Protein AF-A0AAF0RRX0-F1 (afdb_monomer_lite)

Structure (mmCIF, N/CA/C/O backbone):
data_AF-A0AAF0RRX0-F1
#
_entry.id   AF-A0AAF0RRX0-F1
#
loop_
_atom_site.group_PDB
_atom_site.id
_atom_site.type_symbol
_atom_site.label_atom_id
_atom_site.label_alt_id
_atom_site.label_comp_id
_atom_site.label_asym_id
_atom_site.label_entity_id
_atom_site.label_seq_id
_atom_site.pdbx_PDB_ins_code
_atom_site.Cartn_x
_atom_site.Cartn_y
_atom_site.Cartn_z
_atom_site.occupancy
_atom_site.B_iso_or_equiv
_atom_site.auth_seq_id
_atom_site.auth_comp_id
_atom_site.auth_asym_id
_atom_site.auth_atom_id
_atom_site.pdbx_PDB_model_num
ATOM 1 N N . MET A 1 1 ? 30.551 -2.550 -32.130 1.00 76.31 1 MET A N 1
ATOM 2 C CA . MET A 1 1 ? 30.605 -2.203 -30.695 1.00 76.31 1 MET A CA 1
ATOM 3 C C . MET A 1 1 ? 29.275 -1.559 -30.358 1.00 76.31 1 MET A C 1
ATOM 5 O O . MET A 1 1 ? 28.856 -0.688 -31.117 1.00 76.31 1 MET A O 1
ATOM 9 N N . ALA A 1 2 ? 28.602 -2.012 -29.299 1.00 89.50 2 ALA A N 1
ATOM 10 C CA . ALA A 1 2 ? 27.316 -1.443 -28.915 1.00 89.50 2 ALA A CA 1
ATOM 11 C C . ALA A 1 2 ? 27.481 0.026 -28.513 1.00 89.50 2 ALA A C 1
ATOM 13 O O . ALA A 1 2 ? 28.417 0.374 -27.796 1.00 89.50 2 ALA A O 1
ATOM 14 N N . GLU A 1 3 ? 26.588 0.878 -28.998 1.00 93.00 3 GLU A N 1
ATOM 15 C CA . GLU A 1 3 ? 26.626 2.320 -28.753 1.00 93.00 3 GLU A CA 1
ATOM 16 C C . GLU A 1 3 ? 25.278 2.806 -28.191 1.00 93.00 3 GLU A C 1
ATOM 18 O O . GLU A 1 3 ? 24.256 2.143 -28.406 1.00 93.00 3 GLU A O 1
ATOM 23 N N . PRO A 1 4 ? 25.244 3.943 -27.474 1.00 95.25 4 PRO A N 1
ATOM 24 C CA . PRO A 1 4 ? 23.997 4.563 -27.035 1.00 95.25 4 PRO A CA 1
ATOM 25 C C . PRO A 1 4 ? 23.039 4.847 -28.201 1.00 95.25 4 PRO A C 1
ATOM 27 O O . PRO A 1 4 ? 23.466 5.147 -29.319 1.00 95.25 4 PRO A O 1
ATOM 30 N N . VAL A 1 5 ? 21.731 4.756 -27.949 1.00 93.50 5 VAL A N 1
ATOM 31 C CA . VAL A 1 5 ? 20.686 4.865 -28.985 1.00 93.50 5 VAL A CA 1
ATOM 32 C C . VAL A 1 5 ? 20.733 6.165 -29.794 1.00 93.50 5 VAL A C 1
ATOM 34 O O . VAL A 1 5 ? 20.461 6.142 -30.995 1.00 93.50 5 VAL A O 1
ATOM 37 N N . ASP A 1 6 ? 21.141 7.281 -29.195 1.00 92.75 6 ASP A N 1
ATOM 38 C CA . ASP A 1 6 ? 21.280 8.571 -29.874 1.00 92.75 6 ASP A CA 1
ATOM 39 C C . ASP A 1 6 ? 22.466 8.588 -30.860 1.00 92.75 6 ASP A C 1
ATOM 41 O O . ASP A 1 6 ? 22.349 9.101 -31.978 1.00 92.75 6 ASP A O 1
ATOM 45 N N . ALA A 1 7 ? 23.606 8.007 -30.478 1.00 93.94 7 ALA A N 1
ATOM 46 C CA . ALA A 1 7 ? 24.780 7.860 -31.336 1.00 93.94 7 ALA A CA 1
ATOM 47 C C . ALA A 1 7 ? 24.486 6.887 -32.485 1.00 93.94 7 ALA A C 1
ATOM 49 O O . ALA A 1 7 ? 24.744 7.197 -33.653 1.00 93.94 7 ALA A O 1
ATOM 50 N N . TRP A 1 8 ? 23.834 5.767 -32.161 1.00 96.44 8 TRP A N 1
ATOM 51 C CA . TRP A 1 8 ? 23.376 4.787 -33.138 1.00 96.44 8 TRP A CA 1
ATOM 52 C C . TRP A 1 8 ? 22.444 5.415 -34.171 1.00 96.44 8 TRP A C 1
ATOM 54 O O . TRP A 1 8 ? 22.667 5.267 -35.375 1.00 96.44 8 TRP A O 1
ATOM 64 N N . TRP A 1 9 ? 21.433 6.166 -33.727 1.00 95.50 9 TRP A N 1
ATOM 65 C CA . TRP A 1 9 ? 20.477 6.811 -34.625 1.00 95.50 9 TRP A CA 1
ATOM 66 C C . TRP A 1 9 ? 21.157 7.825 -35.550 1.00 95.50 9 TRP A C 1
ATOM 68 O O . TRP A 1 9 ? 20.966 7.763 -36.767 1.00 95.50 9 TRP A O 1
ATOM 78 N N . ARG A 1 10 ? 22.032 8.687 -35.011 1.00 96.00 10 ARG A N 1
ATOM 79 C CA . ARG A 1 10 ? 22.810 9.663 -35.799 1.00 96.00 10 ARG A CA 1
ATOM 80 C C . ARG A 1 10 ? 23.689 8.995 -36.852 1.00 96.00 10 ARG A C 1
ATOM 82 O O . ARG A 1 10 ? 23.712 9.418 -38.008 1.00 96.00 10 ARG A O 1
ATOM 89 N N . ARG A 1 11 ? 24.362 7.900 -36.500 1.00 95.44 11 ARG A N 1
ATOM 90 C CA . ARG A 1 11 ? 25.168 7.120 -37.450 1.00 95.44 11 ARG A CA 1
ATOM 91 C C . ARG A 1 11 ? 24.313 6.511 -38.563 1.00 95.44 11 ARG A C 1
ATOM 93 O O . ARG A 1 11 ? 24.739 6.449 -39.719 1.00 95.44 11 ARG A O 1
ATOM 100 N N . ARG A 1 12 ? 23.094 6.067 -38.248 1.00 95.75 12 ARG A N 1
ATOM 101 C CA . ARG A 1 12 ? 22.141 5.549 -39.244 1.00 95.75 12 ARG A CA 1
ATOM 102 C C . ARG A 1 12 ? 21.594 6.650 -40.150 1.00 95.75 12 ARG A C 1
ATOM 104 O O . ARG A 1 12 ? 21.482 6.405 -41.347 1.00 95.75 12 ARG A O 1
ATOM 111 N N . GLN A 1 13 ? 21.355 7.852 -39.625 1.00 96.50 13 GLN A N 1
ATOM 112 C CA . GLN A 1 13 ? 21.000 9.030 -40.428 1.00 96.50 13 GLN A CA 1
ATOM 113 C C . GLN A 1 13 ? 22.104 9.384 -41.418 1.00 96.50 13 GLN A C 1
ATOM 115 O O . GLN A 1 13 ? 21.836 9.520 -42.608 1.00 96.50 13 GLN A O 1
ATOM 120 N N . TRP A 1 14 ? 23.351 9.438 -40.946 1.00 95.44 14 TRP A N 1
ATOM 121 C CA . TRP A 1 14 ? 24.505 9.712 -41.797 1.00 95.44 14 TRP A CA 1
ATOM 122 C C . TRP A 1 14 ? 24.691 8.647 -42.884 1.00 95.44 14 TRP A C 1
ATOM 124 O O . TRP A 1 14 ? 24.783 8.966 -44.063 1.00 95.44 14 TRP A O 1
ATOM 134 N N . SER A 1 15 ? 24.692 7.366 -42.502 1.00 94.62 15 SER A N 1
ATOM 135 C CA . SER A 1 15 ? 24.935 6.263 -43.446 1.00 94.62 15 SER A CA 1
ATOM 136 C C . SER A 1 15 ? 23.825 6.055 -44.477 1.00 94.62 15 SER A C 1
ATOM 138 O O . SER A 1 15 ? 24.123 5.630 -45.589 1.00 94.62 15 SER A O 1
ATOM 140 N N . ARG A 1 16 ? 22.558 6.335 -44.139 1.00 94.06 16 ARG A N 1
ATOM 141 C CA . ARG A 1 16 ? 21.428 6.230 -45.082 1.00 94.06 16 ARG A CA 1
ATOM 142 C C . ARG A 1 16 ? 21.091 7.547 -45.789 1.00 94.06 16 ARG A C 1
ATOM 144 O O . ARG A 1 16 ? 20.266 7.532 -46.695 1.00 94.06 16 ARG A O 1
ATOM 151 N N . GLY A 1 17 ? 21.687 8.669 -45.383 1.00 95.69 17 GLY A N 1
ATOM 152 C CA . GLY A 1 17 ? 21.429 9.989 -45.969 1.00 95.69 17 GLY A CA 1
ATOM 153 C C . GLY A 1 17 ? 20.006 10.515 -45.747 1.00 95.69 17 GLY A C 1
ATOM 154 O O . GLY A 1 17 ? 19.533 11.341 -46.521 1.00 95.69 17 GLY A O 1
ATOM 155 N N . VAL A 1 18 ? 19.299 10.033 -44.719 1.00 95.19 18 VAL A N 1
ATOM 156 C CA . VAL A 1 18 ? 17.902 10.402 -44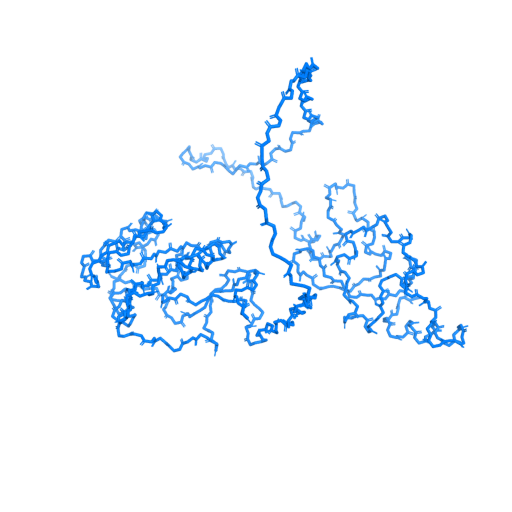.431 1.00 95.19 18 VAL A CA 1
ATOM 157 C C . VAL A 1 18 ? 17.703 10.704 -42.948 1.00 95.19 18 VAL A C 1
ATOM 159 O O . VAL A 1 18 ? 18.310 10.073 -42.084 1.00 95.19 18 VAL A O 1
ATOM 162 N N . ALA A 1 19 ? 16.807 11.644 -42.634 1.00 91.69 19 ALA A N 1
ATOM 163 C CA . ALA A 1 19 ? 16.513 12.038 -41.252 1.00 91.69 19 ALA A CA 1
ATOM 164 C C . ALA A 1 19 ? 15.829 10.926 -40.434 1.00 91.69 19 ALA A C 1
ATOM 166 O O . ALA A 1 19 ? 15.993 10.860 -39.218 1.00 91.69 19 ALA A O 1
ATOM 167 N N . VAL A 1 20 ? 15.080 10.036 -41.088 1.00 94.44 20 VAL A N 1
ATOM 168 C CA . VAL A 1 20 ? 14.435 8.876 -40.462 1.00 94.44 20 VAL A CA 1
ATOM 169 C C . VAL A 1 20 ? 14.976 7.620 -41.149 1.00 94.44 20 VAL A C 1
ATOM 171 O O . VAL A 1 20 ? 14.466 7.244 -42.202 1.00 94.44 20 VAL A O 1
ATOM 174 N N . PRO A 1 21 ? 16.034 6.988 -40.606 1.00 94.88 21 PRO A N 1
ATOM 175 C CA . PRO A 1 21 ? 16.706 5.861 -41.253 1.00 94.88 21 PRO A CA 1
ATOM 176 C C . PRO A 1 21 ? 15.824 4.630 -41.383 1.00 94.88 21 PRO A C 1
ATOM 178 O O . PRO A 1 21 ? 15.991 3.885 -42.344 1.00 94.88 21 PRO A O 1
ATOM 181 N N . TYR A 1 22 ? 14.919 4.428 -40.422 1.00 96.19 22 TYR A N 1
ATOM 182 C CA . TYR A 1 22 ? 13.990 3.307 -40.382 1.00 96.19 22 TYR A CA 1
ATOM 183 C C . TYR A 1 22 ? 12.575 3.799 -40.087 1.00 96.19 22 TYR A C 1
ATOM 185 O O . TYR A 1 22 ? 12.368 4.578 -39.147 1.00 96.19 22 TYR A O 1
ATOM 193 N N . ALA A 1 23 ? 11.596 3.350 -40.867 1.00 94.94 23 ALA A N 1
ATOM 194 C CA . ALA A 1 23 ? 10.205 3.754 -40.693 1.00 94.94 23 ALA A CA 1
ATOM 195 C C . ALA A 1 23 ? 9.591 3.109 -39.440 1.00 94.94 23 ALA A C 1
ATOM 197 O O . ALA A 1 23 ? 9.923 1.982 -39.067 1.00 94.94 23 ALA A O 1
ATOM 198 N N . VAL A 1 24 ? 8.653 3.799 -38.781 1.00 95.50 24 VAL A N 1
ATOM 199 C CA . VAL A 1 24 ? 7.896 3.198 -37.670 1.00 95.50 24 VAL A CA 1
ATOM 200 C C . VAL A 1 24 ? 7.140 1.974 -38.191 1.00 95.50 24 VAL A C 1
ATOM 202 O O . VAL A 1 24 ? 6.308 2.080 -39.088 1.00 95.50 24 VAL A O 1
ATOM 205 N N . GLY A 1 25 ? 7.421 0.809 -37.610 1.00 93.31 25 GLY A N 1
ATOM 206 C CA . GLY A 1 25 ? 6.852 -0.468 -38.031 1.00 93.31 25 GLY A CA 1
ATOM 207 C C . GLY A 1 25 ? 7.731 -1.306 -38.962 1.00 93.31 25 GLY A C 1
ATOM 208 O O . GLY A 1 25 ? 7.350 -2.447 -39.207 1.00 93.31 25 GLY A O 1
ATOM 209 N N . GLU A 1 26 ? 8.883 -0.807 -39.429 1.00 96.50 26 GLU A N 1
ATOM 210 C CA . GLU A 1 26 ? 9.770 -1.523 -40.367 1.00 96.50 26 GLU A CA 1
ATOM 211 C C . GLU A 1 26 ? 10.149 -2.925 -39.867 1.00 96.50 26 GLU A C 1
ATOM 213 O O . GLU A 1 26 ? 10.016 -3.893 -40.608 1.00 96.50 26 GLU A O 1
ATOM 218 N N . PHE A 1 27 ? 10.488 -3.058 -38.582 1.00 96.00 27 PHE A N 1
ATOM 219 C CA . PHE A 1 27 ? 10.852 -4.335 -37.948 1.00 96.00 27 PHE A CA 1
ATOM 220 C C . PHE A 1 27 ? 9.718 -4.951 -37.117 1.00 96.00 27 PHE A C 1
ATOM 222 O O . PHE A 1 27 ? 9.953 -5.758 -36.216 1.00 96.00 27 PHE A O 1
ATOM 229 N N . ARG A 1 28 ? 8.454 -4.566 -37.355 1.00 95.00 28 ARG A N 1
ATOM 230 C CA . ARG A 1 28 ? 7.310 -5.080 -36.572 1.00 95.00 28 ARG A CA 1
ATOM 231 C C . ARG A 1 28 ? 7.216 -6.607 -36.624 1.00 95.00 28 ARG A C 1
ATOM 233 O O . ARG A 1 28 ? 6.914 -7.223 -35.604 1.00 95.00 28 ARG A O 1
ATOM 240 N N . ALA A 1 29 ? 7.457 -7.200 -37.792 1.00 94.44 29 ALA A N 1
ATOM 241 C CA . ALA A 1 29 ? 7.411 -8.648 -37.974 1.00 94.44 29 ALA A CA 1
ATOM 242 C C . ALA A 1 29 ? 8.508 -9.355 -37.163 1.00 94.44 29 ALA A C 1
ATOM 244 O O . ALA A 1 29 ? 8.229 -10.352 -36.499 1.00 94.44 29 ALA A O 1
ATOM 245 N N . ASP A 1 30 ? 9.721 -8.800 -37.133 1.00 93.06 30 ASP A N 1
ATOM 246 C CA . ASP A 1 30 ? 10.843 -9.399 -36.410 1.00 93.06 30 ASP A CA 1
ATOM 247 C C . ASP A 1 30 ? 10.640 -9.370 -34.885 1.00 93.06 30 ASP A C 1
ATOM 249 O O . ASP A 1 30 ? 11.056 -10.285 -34.169 1.00 93.06 30 ASP A O 1
ATOM 253 N N . TRP A 1 31 ? 9.940 -8.351 -34.378 1.00 91.94 31 TRP A N 1
ATOM 254 C CA . TRP A 1 31 ? 9.585 -8.234 -32.961 1.00 91.94 31 TRP A CA 1
ATOM 255 C C . TRP A 1 31 ? 8.337 -9.028 -32.552 1.00 91.94 31 TRP A C 1
ATOM 257 O O . TRP A 1 31 ? 8.112 -9.221 -31.355 1.00 91.94 31 TRP A O 1
ATOM 267 N N . ALA A 1 32 ? 7.544 -9.538 -33.500 1.00 88.31 32 ALA A N 1
ATOM 268 C CA . ALA A 1 32 ? 6.285 -10.233 -33.211 1.00 88.31 32 ALA A CA 1
ATOM 269 C C . ALA A 1 32 ? 6.468 -11.490 -32.338 1.00 88.31 32 ALA A C 1
ATOM 271 O O . ALA A 1 32 ? 5.601 -11.820 -31.530 1.00 88.31 32 ALA A O 1
ATOM 272 N N . SER A 1 33 ? 7.624 -12.153 -32.442 1.00 84.81 33 SER A N 1
ATOM 273 C CA . SER A 1 33 ? 7.989 -13.324 -31.628 1.00 84.81 33 SER A CA 1
ATOM 274 C C . SER A 1 33 ? 8.333 -12.986 -30.170 1.00 84.81 33 SER A C 1
ATOM 276 O O . SER A 1 33 ? 8.506 -13.891 -29.350 1.00 84.81 33 SER A O 1
ATOM 278 N N . TYR A 1 34 ? 8.430 -11.698 -29.825 1.00 85.44 34 TYR A N 1
ATOM 279 C CA . TYR A 1 34 ? 8.868 -11.211 -28.517 1.00 85.44 34 TYR A CA 1
ATOM 280 C C . TYR A 1 34 ? 7.872 -10.208 -27.904 1.00 85.44 34 TYR A C 1
ATOM 282 O O . TYR A 1 34 ? 8.264 -9.105 -27.523 1.00 85.44 34 TYR A O 1
ATOM 290 N N . PRO A 1 35 ? 6.582 -10.565 -27.741 1.00 83.75 35 PRO A N 1
ATOM 291 C CA . PRO A 1 35 ? 5.545 -9.625 -27.302 1.00 83.75 35 PRO A CA 1
ATOM 292 C C . PRO A 1 35 ? 5.796 -9.040 -25.907 1.00 83.75 35 PRO A C 1
ATOM 294 O O . PRO A 1 35 ? 5.365 -7.931 -25.612 1.00 83.75 35 PRO A O 1
ATOM 297 N N . VAL A 1 36 ? 6.520 -9.760 -25.047 1.00 81.75 36 VAL A N 1
ATOM 298 C CA . VAL A 1 36 ? 6.897 -9.255 -23.721 1.00 81.75 36 VAL A CA 1
ATOM 299 C C . VAL A 1 36 ? 7.893 -8.097 -23.833 1.00 81.75 36 VAL A C 1
ATOM 301 O O . VAL A 1 36 ? 7.758 -7.139 -23.086 1.00 81.75 36 VAL A O 1
ATOM 304 N N . LEU A 1 37 ? 8.822 -8.121 -24.798 1.00 87.56 37 LEU A N 1
ATOM 305 C CA . LEU A 1 37 ? 9.802 -7.040 -24.994 1.00 87.56 37 LEU A CA 1
ATOM 306 C C . LEU A 1 37 ? 9.161 -5.726 -25.414 1.00 87.56 37 LEU A C 1
ATOM 308 O O . LEU A 1 37 ? 9.650 -4.665 -25.048 1.00 87.56 37 LEU A O 1
ATOM 312 N N . ILE A 1 38 ? 8.037 -5.799 -26.124 1.00 86.81 38 ILE A N 1
ATOM 313 C CA . ILE A 1 38 ? 7.259 -4.618 -26.499 1.00 86.81 38 ILE A CA 1
ATOM 314 C C . ILE A 1 38 ? 6.747 -3.895 -25.248 1.00 86.81 38 ILE A C 1
ATOM 316 O O . ILE A 1 38 ? 6.720 -2.672 -25.229 1.00 86.81 38 ILE A O 1
ATOM 320 N N . ARG A 1 39 ? 6.372 -4.637 -24.195 1.00 84.69 39 ARG A N 1
ATOM 321 C CA . ARG A 1 39 ? 5.886 -4.053 -22.933 1.00 84.69 39 ARG A CA 1
ATOM 322 C C . ARG A 1 39 ? 6.999 -3.465 -22.072 1.00 84.69 39 ARG A C 1
ATOM 324 O O . ARG A 1 39 ? 6.717 -2.596 -21.268 1.00 84.69 39 ARG A O 1
ATOM 331 N N . GLN A 1 40 ? 8.222 -3.966 -22.229 1.00 88.88 40 GLN A N 1
ATOM 332 C CA . GLN A 1 40 ? 9.390 -3.534 -21.460 1.00 88.88 40 GLN A CA 1
ATOM 333 C C . GLN A 1 40 ? 10.105 -2.327 -22.077 1.00 88.88 40 GLN A C 1
ATOM 335 O O . GLN A 1 40 ? 11.081 -1.833 -21.518 1.00 88.88 40 GLN A O 1
ATOM 340 N N . TYR A 1 41 ? 9.691 -1.904 -23.273 1.00 93.38 41 TYR A N 1
ATOM 341 C CA . TYR A 1 41 ? 10.362 -0.862 -24.035 1.00 93.38 41 TYR A CA 1
ATOM 342 C C . TYR A 1 41 ? 9.618 0.469 -23.945 1.00 93.38 41 TYR A C 1
ATOM 344 O O . TYR A 1 41 ? 8.429 0.547 -24.250 1.00 93.38 41 TYR A O 1
ATOM 352 N N . HIS A 1 42 ? 10.366 1.527 -23.643 1.00 91.12 42 HIS A N 1
ATOM 353 C CA . HIS A 1 42 ? 9.860 2.885 -23.454 1.00 91.12 42 HIS A CA 1
ATOM 354 C C . HIS A 1 42 ? 10.545 3.845 -24.440 1.00 91.12 42 HIS A C 1
ATOM 356 O O . HIS A 1 42 ? 11.717 4.181 -24.236 1.00 91.12 42 HIS A O 1
ATOM 362 N N . PRO A 1 43 ? 9.881 4.282 -25.532 1.00 93.00 43 PRO A N 1
ATOM 363 C CA . PRO A 1 43 ? 10.471 5.221 -26.492 1.00 93.00 43 PRO A CA 1
ATOM 364 C C . PRO A 1 43 ? 10.959 6.524 -25.846 1.00 93.00 43 PRO A C 1
ATOM 366 O O . PRO A 1 43 ? 11.996 7.059 -26.234 1.00 93.00 43 PRO A O 1
ATOM 369 N N . GLU A 1 44 ? 10.256 7.011 -24.827 1.00 91.19 44 GLU A N 1
ATOM 370 C CA . GLU A 1 44 ? 10.579 8.214 -24.058 1.00 91.19 44 GLU A CA 1
ATOM 371 C C . GLU A 1 44 ? 11.945 8.146 -23.358 1.00 91.19 44 GLU A C 1
ATOM 373 O O . GLU A 1 44 ? 12.595 9.174 -23.189 1.00 91.19 44 GLU A O 1
ATOM 378 N N . TRP A 1 45 ? 12.420 6.948 -23.008 1.00 93.00 45 TRP A N 1
ATOM 379 C CA . TRP A 1 45 ? 13.748 6.734 -22.417 1.00 93.00 45 TRP A CA 1
ATOM 380 C C . TRP A 1 45 ? 14.815 6.394 -23.459 1.00 93.00 45 TRP A C 1
ATOM 382 O O . TRP A 1 45 ? 15.997 6.315 -23.138 1.00 93.00 45 TRP A O 1
ATOM 392 N N . ASN A 1 46 ? 14.400 6.196 -24.711 1.00 95.12 46 ASN A N 1
ATOM 393 C CA . ASN A 1 46 ? 15.241 5.794 -25.833 1.00 95.12 46 ASN A CA 1
ATOM 394 C C . ASN A 1 46 ? 15.222 6.853 -26.950 1.00 95.12 46 ASN A C 1
ATOM 396 O O . ASN A 1 46 ? 15.178 6.535 -28.138 1.00 95.12 46 ASN A O 1
ATOM 400 N N . HIS A 1 47 ? 15.237 8.133 -26.560 1.00 91.62 47 HIS A N 1
ATOM 401 C CA . HIS A 1 47 ? 15.310 9.290 -27.464 1.00 91.62 47 HIS A CA 1
ATOM 402 C C . HIS A 1 47 ? 14.195 9.342 -28.528 1.00 91.62 47 HIS A C 1
ATOM 404 O O . HIS A 1 47 ? 14.400 9.828 -29.639 1.00 91.62 47 HIS A O 1
ATOM 410 N N . GLY A 1 48 ? 13.005 8.833 -28.202 1.00 90.62 48 GLY A N 1
ATOM 411 C CA . GLY A 1 48 ? 11.853 8.806 -29.104 1.00 90.62 48 GLY A CA 1
ATOM 412 C C . GLY A 1 48 ? 11.937 7.749 -30.210 1.00 90.62 48 GLY A C 1
ATOM 413 O O . GLY A 1 48 ? 11.025 7.668 -31.032 1.00 90.62 48 GLY A O 1
ATOM 414 N N . VAL A 1 49 ? 12.986 6.920 -30.237 1.00 95.44 49 VAL A N 1
ATOM 415 C CA . VAL A 1 49 ? 13.101 5.808 -31.186 1.00 95.44 49 VAL A CA 1
ATOM 416 C C . VAL A 1 49 ? 12.133 4.707 -30.766 1.00 95.44 49 VAL A C 1
ATOM 418 O O . VAL A 1 49 ? 12.182 4.211 -29.641 1.00 95.44 49 VAL A O 1
ATOM 421 N N . VAL A 1 50 ? 11.242 4.292 -31.664 1.00 95.75 50 VAL A N 1
ATOM 422 C CA . VAL A 1 50 ? 10.296 3.200 -31.397 1.00 95.75 50 VAL A CA 1
ATOM 423 C C . VAL A 1 50 ? 10.992 1.856 -31.616 1.00 95.75 50 VAL A C 1
ATOM 425 O O . VAL A 1 50 ? 11.733 1.703 -32.583 1.00 95.75 50 VAL A O 1
ATOM 428 N N . LEU A 1 51 ? 10.695 0.837 -30.798 1.00 95.50 51 LEU A N 1
ATOM 429 C CA . LEU A 1 51 ? 11.313 -0.497 -30.913 1.00 95.50 51 LEU A CA 1
ATOM 430 C C . LEU A 1 51 ? 11.230 -1.080 -32.335 1.00 95.50 51 LEU A C 1
ATOM 432 O O . LEU A 1 51 ? 12.183 -1.658 -32.840 1.00 95.50 51 LEU A O 1
ATOM 436 N N . THR A 1 52 ? 10.112 -0.858 -33.032 1.00 96.38 52 THR A N 1
ATOM 437 C CA . THR A 1 52 ? 9.914 -1.314 -34.421 1.00 96.38 52 THR A CA 1
ATOM 438 C C . THR A 1 52 ? 10.773 -0.597 -35.471 1.00 96.38 52 THR A C 1
ATOM 440 O O . THR A 1 52 ? 10.696 -0.952 -36.640 1.00 96.38 52 THR A O 1
ATOM 443 N N . GLN A 1 53 ? 11.558 0.409 -35.086 1.00 96.81 53 GLN A N 1
ATOM 444 C CA . GLN A 1 53 ? 12.582 1.057 -35.917 1.00 96.81 53 GLN A CA 1
ATOM 445 C C . GLN A 1 53 ? 13.983 0.497 -35.635 1.00 96.81 53 GLN A C 1
ATOM 447 O O . GLN A 1 53 ? 14.948 0.876 -36.295 1.00 96.81 53 GLN A O 1
ATOM 452 N N . VAL A 1 54 ? 14.107 -0.399 -34.654 1.00 97.06 54 VAL A N 1
ATOM 453 C CA . VAL A 1 54 ? 15.364 -1.029 -34.264 1.00 97.06 54 VAL A CA 1
ATOM 454 C C . VAL A 1 54 ? 15.376 -2.471 -34.776 1.00 97.06 54 VAL A C 1
ATOM 456 O O . VAL A 1 54 ? 14.542 -3.269 -34.346 1.00 97.06 54 VAL A O 1
ATOM 459 N N . PRO A 1 55 ? 16.315 -2.848 -35.662 1.00 95.56 55 PRO A N 1
ATOM 460 C CA . PRO A 1 55 ? 16.499 -4.245 -36.036 1.00 95.56 55 PRO A CA 1
ATOM 461 C C . PRO A 1 55 ? 16.845 -5.086 -34.797 1.00 95.56 55 PRO A C 1
ATOM 463 O O . PRO A 1 55 ? 17.698 -4.664 -34.013 1.00 95.56 55 PRO A O 1
ATOM 466 N N . PRO A 1 56 ? 16.313 -6.309 -34.624 1.00 92.56 56 PRO A N 1
ATOM 467 C CA . PRO A 1 56 ? 16.686 -7.145 -33.480 1.00 92.56 56 PRO A CA 1
ATOM 468 C C . PRO A 1 56 ? 18.190 -7.441 -33.402 1.00 92.56 56 PRO A C 1
ATOM 470 O O . PRO A 1 56 ? 18.737 -7.644 -32.324 1.00 92.56 56 PRO A O 1
ATOM 473 N N . VAL A 1 57 ? 18.903 -7.462 -34.522 1.00 92.81 57 VAL A N 1
ATOM 474 C CA . VAL A 1 57 ? 20.358 -7.696 -34.547 1.00 92.81 57 VAL A CA 1
ATOM 475 C C . VAL A 1 57 ? 21.190 -6.434 -34.292 1.00 92.81 57 VAL A C 1
ATOM 477 O O . VAL A 1 57 ? 22.413 -6.491 -34.351 1.00 92.81 57 VAL A O 1
ATOM 480 N N . ALA A 1 58 ? 20.563 -5.281 -34.051 1.00 94.38 58 ALA A N 1
ATOM 481 C CA . ALA A 1 58 ? 21.289 -4.035 -33.862 1.00 94.38 58 ALA A CA 1
ATOM 482 C C . ALA A 1 58 ? 22.143 -4.061 -32.585 1.00 94.38 58 ALA A C 1
ATOM 484 O O . ALA A 1 58 ? 21.654 -4.346 -31.494 1.00 94.38 58 ALA A O 1
ATOM 485 N N . GLU A 1 59 ? 23.412 -3.678 -32.726 1.00 94.31 59 GLU A N 1
ATOM 486 C CA . GLU A 1 59 ? 24.315 -3.385 -31.610 1.00 94.31 59 GLU A CA 1
ATOM 487 C C . GLU A 1 59 ? 24.034 -1.980 -31.057 1.00 94.31 59 GLU A C 1
ATOM 489 O O . GLU A 1 59 ? 24.816 -1.049 -31.240 1.00 94.31 59 GLU A O 1
ATOM 494 N N . VAL A 1 60 ? 22.869 -1.806 -30.442 1.00 96.44 60 VAL A N 1
ATOM 495 C CA . VAL A 1 60 ? 22.442 -0.547 -29.821 1.00 96.44 60 VAL A CA 1
ATOM 496 C C . VAL A 1 60 ? 22.092 -0.797 -28.366 1.00 96.44 60 VAL A C 1
ATOM 498 O O . VAL A 1 60 ? 21.425 -1.781 -28.060 1.00 96.44 60 VAL A O 1
ATOM 501 N N . LEU A 1 61 ? 22.545 0.075 -27.474 1.00 96.69 61 LEU A N 1
ATOM 502 C CA . LEU A 1 61 ? 22.176 0.048 -26.066 1.00 96.69 61 LEU A CA 1
ATOM 503 C C . LEU A 1 61 ? 20.822 0.735 -25.894 1.00 96.69 61 LEU A C 1
ATOM 505 O O . LEU A 1 61 ? 20.664 1.902 -26.255 1.00 96.69 61 LEU A O 1
ATOM 509 N N . LEU A 1 62 ? 19.860 -0.010 -25.355 1.00 95.81 62 LEU A N 1
ATOM 510 C CA . LEU A 1 62 ? 18.501 0.450 -25.094 1.00 95.81 62 LEU A CA 1
ATOM 511 C C . LEU A 1 62 ? 18.191 0.322 -23.606 1.00 95.81 62 LEU A C 1
ATOM 513 O O . LEU A 1 62 ? 18.678 -0.595 -22.940 1.00 95.81 62 LEU A O 1
ATOM 517 N N . THR A 1 63 ? 17.355 1.225 -23.113 1.00 95.62 63 THR A N 1
ATOM 518 C CA . THR A 1 63 ? 16.820 1.204 -21.752 1.00 95.62 63 THR A CA 1
ATOM 519 C C . THR A 1 63 ? 15.511 0.417 -21.726 1.00 95.62 63 THR A C 1
ATOM 521 O O . THR A 1 63 ? 14.611 0.684 -22.530 1.00 95.62 63 THR A O 1
ATOM 524 N N . TRP A 1 64 ? 15.403 -0.525 -20.789 1.00 91.94 64 TRP A N 1
ATOM 525 C CA . TRP A 1 64 ? 14.271 -1.435 -20.604 1.00 91.94 64 TRP A CA 1
ATOM 526 C C . TRP A 1 64 ? 13.735 -1.362 -19.173 1.00 91.94 64 TRP A C 1
ATOM 528 O O . TRP A 1 64 ? 14.498 -1.080 -18.250 1.00 91.94 64 TRP A O 1
ATOM 538 N N . GLU A 1 65 ? 12.458 -1.693 -18.983 1.00 90.44 65 GLU A N 1
ATOM 539 C CA . GLU A 1 65 ? 11.823 -1.914 -17.678 1.00 90.44 65 GLU A CA 1
ATOM 540 C C . GLU A 1 65 ? 11.260 -3.338 -17.609 1.00 90.44 65 GLU A C 1
ATOM 542 O O . GLU A 1 65 ? 10.489 -3.736 -18.479 1.00 90.44 65 GLU A O 1
ATOM 547 N N . CYS A 1 66 ? 11.624 -4.148 -16.610 1.00 85.44 66 CYS A N 1
ATOM 548 C CA . CYS A 1 66 ? 11.008 -5.474 -16.461 1.00 85.44 66 CYS A CA 1
ATOM 549 C C . CYS A 1 66 ? 9.601 -5.394 -15.834 1.00 85.44 66 CYS A C 1
ATOM 551 O O . CYS A 1 66 ? 9.232 -4.385 -15.250 1.00 85.44 66 CYS A O 1
ATOM 553 N N . ASP A 1 67 ? 8.835 -6.495 -15.855 1.00 78.38 67 ASP A N 1
ATOM 554 C CA . ASP A 1 67 ? 7.479 -6.545 -15.264 1.00 78.38 67 ASP A CA 1
ATOM 555 C C . ASP A 1 67 ? 7.456 -6.272 -13.730 1.00 78.38 67 ASP A C 1
ATOM 557 O O . ASP A 1 67 ? 6.384 -6.095 -13.157 1.00 78.38 67 ASP A O 1
ATOM 561 N N . VAL A 1 68 ? 8.620 -6.265 -13.060 1.00 75.38 68 VAL A N 1
ATOM 562 C CA . VAL A 1 68 ? 8.797 -5.957 -11.621 1.00 75.38 68 VAL A CA 1
ATOM 563 C C . VAL A 1 68 ? 9.253 -4.499 -11.392 1.00 75.38 68 VAL A C 1
ATOM 565 O O . VAL A 1 68 ? 9.314 -4.049 -10.254 1.00 75.38 68 VAL A O 1
ATOM 568 N N . GLY A 1 69 ? 9.549 -3.739 -12.454 1.00 80.69 69 GLY A N 1
ATOM 569 C CA . GLY A 1 69 ? 9.921 -2.319 -12.382 1.00 80.69 69 GLY A CA 1
ATOM 570 C C . GLY A 1 69 ? 11.426 -2.024 -12.348 1.00 80.69 69 GLY A C 1
ATOM 571 O O . GLY A 1 69 ? 11.826 -0.875 -12.170 1.00 80.69 69 GLY A O 1
ATOM 572 N N . HIS A 1 70 ? 12.295 -3.029 -12.516 1.00 84.19 70 HIS A N 1
ATOM 573 C CA . HIS A 1 70 ? 13.734 -2.776 -12.638 1.00 84.19 70 HIS A CA 1
ATOM 574 C C . HIS A 1 70 ? 14.050 -2.143 -13.993 1.00 84.19 70 HIS A C 1
ATOM 576 O O . HIS A 1 70 ? 13.727 -2.721 -15.033 1.00 84.19 70 HIS A O 1
ATOM 582 N N . VAL A 1 71 ? 14.744 -1.004 -13.964 1.00 89.88 71 VAL A N 1
ATOM 583 C CA . VAL A 1 71 ? 15.233 -0.302 -15.154 1.00 89.88 71 VAL A CA 1
ATOM 584 C C . VAL A 1 71 ? 16.682 -0.700 -15.424 1.00 89.88 71 VAL A C 1
ATOM 586 O O . VAL A 1 71 ? 17.522 -0.616 -14.529 1.00 89.88 71 VAL A O 1
ATOM 589 N N . PHE A 1 72 ? 16.991 -1.139 -16.644 1.00 90.06 72 PHE A N 1
ATOM 590 C CA . PHE A 1 72 ? 18.336 -1.593 -17.015 1.00 90.06 72 PHE A CA 1
ATOM 591 C C . PHE A 1 72 ? 18.664 -1.319 -18.485 1.00 90.06 72 PHE A C 1
ATOM 593 O O . PHE A 1 72 ? 17.774 -1.137 -19.315 1.00 90.06 72 PHE A O 1
ATOM 600 N N . VAL A 1 73 ? 19.960 -1.304 -18.807 1.00 93.81 73 VAL A N 1
ATOM 601 C CA . VAL A 1 73 ? 20.471 -1.098 -20.168 1.00 93.81 73 VAL A CA 1
ATOM 602 C C . VAL A 1 73 ? 20.959 -2.422 -20.742 1.00 93.81 73 VAL A C 1
ATOM 604 O O . VAL A 1 73 ? 21.718 -3.138 -20.091 1.00 93.81 73 VAL A O 1
ATOM 607 N N . ALA A 1 74 ? 20.525 -2.743 -21.959 1.00 92.69 74 ALA A N 1
ATOM 608 C CA . ALA A 1 74 ? 20.954 -3.934 -22.686 1.00 92.69 74 ALA A CA 1
ATOM 609 C C . ALA A 1 74 ? 20.761 -3.759 -24.195 1.00 92.69 74 ALA A C 1
ATOM 611 O O . ALA A 1 74 ? 19.887 -3.012 -24.651 1.00 92.69 74 ALA A O 1
ATOM 612 N N . THR A 1 75 ? 21.536 -4.496 -24.982 1.00 93.81 75 THR A N 1
ATOM 613 C CA . THR A 1 75 ? 21.288 -4.637 -26.415 1.00 93.81 75 THR A CA 1
ATOM 614 C C . THR A 1 75 ? 20.048 -5.490 -26.687 1.00 93.81 75 THR A C 1
ATOM 616 O O . THR A 1 75 ? 19.704 -6.373 -25.894 1.00 93.81 75 THR A O 1
ATOM 619 N N . PRO A 1 76 ? 19.394 -5.317 -27.852 1.00 93.25 76 PRO A N 1
ATOM 620 C CA . PRO A 1 76 ? 18.392 -6.252 -28.348 1.00 93.25 76 PRO A CA 1
ATOM 621 C C . PRO A 1 76 ? 18.807 -7.727 -28.221 1.00 93.25 76 PRO A C 1
ATOM 623 O O . PRO A 1 76 ? 17.994 -8.563 -27.827 1.00 93.25 76 PRO A O 1
ATOM 626 N N . ALA A 1 77 ? 20.053 -8.060 -28.575 1.00 89.88 77 ALA A N 1
ATOM 627 C CA . ALA A 1 77 ? 20.553 -9.430 -28.543 1.00 89.88 77 ALA A CA 1
ATOM 628 C C . ALA A 1 77 ? 20.660 -9.970 -27.112 1.00 89.88 77 ALA A C 1
ATOM 630 O O . ALA A 1 77 ? 20.168 -11.068 -26.851 1.00 89.88 77 ALA A O 1
ATOM 631 N N . GLU A 1 78 ? 21.229 -9.203 -26.181 1.00 87.31 78 GLU A N 1
ATOM 632 C CA . GLU A 1 78 ? 21.309 -9.569 -24.759 1.00 87.31 78 GLU A CA 1
ATOM 633 C C . GLU A 1 78 ? 19.916 -9.737 -24.155 1.00 87.31 78 GLU A C 1
ATOM 635 O O . GLU A 1 78 ? 19.634 -10.748 -23.521 1.00 87.31 78 GLU A O 1
ATOM 640 N N . GLN A 1 79 ? 19.003 -8.815 -24.452 1.00 86.88 79 GLN A N 1
ATOM 641 C CA . GLN A 1 79 ? 17.651 -8.842 -23.906 1.00 86.88 79 GLN A CA 1
ATOM 642 C C . GLN A 1 79 ? 16.812 -10.032 -24.407 1.00 86.88 79 GLN A C 1
ATOM 644 O O . GLN A 1 79 ? 15.953 -10.573 -23.705 1.00 86.88 79 GLN A O 1
ATOM 649 N N . ARG A 1 80 ? 17.066 -10.481 -25.640 1.00 85.56 80 ARG A N 1
ATOM 650 C CA . ARG A 1 80 ? 16.484 -11.722 -26.175 1.00 85.56 80 ARG A CA 1
ATOM 651 C C . ARG A 1 80 ? 17.200 -12.977 -25.689 1.00 85.56 80 ARG A C 1
ATOM 653 O O . ARG A 1 80 ? 16.626 -14.068 -25.785 1.00 85.56 80 ARG A O 1
ATOM 660 N N . SER A 1 81 ? 18.444 -12.851 -25.236 1.00 73.44 81 SER A N 1
ATOM 661 C CA . SER A 1 81 ? 19.247 -13.987 -24.806 1.00 73.44 81 SER A CA 1
ATOM 662 C C . SER A 1 81 ? 18.666 -14.564 -23.520 1.00 73.44 81 SER A C 1
ATOM 664 O O . SER A 1 81 ? 18.346 -13.855 -22.572 1.00 73.44 81 SER A O 1
ATOM 666 N N . ARG A 1 82 ? 18.491 -15.887 -23.499 1.00 62.25 82 ARG A N 1
ATOM 667 C CA . ARG A 1 82 ? 18.056 -16.631 -22.314 1.00 62.25 82 ARG A CA 1
ATOM 668 C C . ARG A 1 82 ? 19.301 -17.163 -21.609 1.00 62.25 82 ARG A C 1
ATOM 670 O O . ARG A 1 82 ? 19.935 -18.061 -22.167 1.00 62.25 82 ARG A O 1
ATOM 677 N N . PRO A 1 83 ? 19.662 -16.699 -20.405 1.00 51.75 83 PRO A N 1
ATOM 678 C CA . PRO A 1 83 ? 20.684 -17.383 -19.633 1.00 51.75 83 PRO A CA 1
ATOM 679 C C . PRO A 1 83 ? 20.092 -18.695 -19.105 1.00 51.75 83 PRO A C 1
ATOM 681 O O . PRO A 1 83 ? 19.238 -18.699 -18.222 1.00 51.75 83 PRO A O 1
ATOM 684 N N . GLY A 1 84 ? 20.541 -19.822 -19.661 1.00 52.53 84 GLY A N 1
ATOM 685 C CA . GLY A 1 84 ? 20.346 -21.150 -19.073 1.00 52.53 84 GLY A CA 1
ATOM 686 C C . GLY A 1 84 ? 19.147 -21.975 -19.566 1.00 52.53 84 GLY A C 1
ATOM 687 O O . GLY A 1 84 ? 18.252 -21.516 -20.275 1.00 52.53 84 GLY A O 1
ATOM 688 N N . ARG A 1 85 ? 19.160 -23.264 -19.184 1.00 46.41 85 ARG A N 1
ATOM 689 C CA . ARG A 1 85 ? 18.110 -24.263 -19.480 1.00 46.41 85 ARG A CA 1
ATOM 690 C C . ARG A 1 85 ? 16.907 -24.187 -18.530 1.00 46.41 85 ARG A C 1
ATOM 692 O O . ARG A 1 85 ? 15.918 -24.893 -18.742 1.00 46.41 85 ARG A O 1
ATOM 699 N N . GLU A 1 86 ? 16.971 -23.371 -17.480 1.00 51.00 86 GLU A N 1
ATOM 700 C CA . GLU A 1 86 ? 15.906 -23.290 -16.486 1.00 51.00 86 GLU A CA 1
ATOM 701 C C . GLU A 1 86 ? 14.735 -22.445 -16.987 1.00 51.00 86 GLU A C 1
ATOM 703 O O . GLU A 1 86 ? 14.821 -21.249 -17.248 1.00 51.00 86 GLU A O 1
ATOM 708 N N . ARG A 1 87 ? 13.598 -23.126 -17.139 1.00 48.25 87 ARG A N 1
ATOM 709 C CA . ARG A 1 87 ? 12.329 -22.590 -17.626 1.00 48.25 87 ARG A CA 1
ATOM 710 C C . ARG A 1 87 ? 11.756 -21.542 -16.667 1.00 48.25 87 ARG A C 1
ATOM 712 O O . ARG A 1 87 ? 10.840 -21.850 -15.901 1.00 48.25 87 ARG A O 1
ATOM 719 N N . ARG A 1 88 ? 12.195 -20.289 -16.748 1.00 51.97 88 ARG A N 1
ATOM 720 C CA . ARG A 1 88 ? 11.327 -19.164 -16.377 1.00 51.97 88 ARG A CA 1
ATOM 721 C C . ARG A 1 88 ? 10.738 -18.553 -17.643 1.00 51.97 88 ARG A C 1
ATOM 723 O O . ARG A 1 88 ? 11.400 -18.413 -18.663 1.00 51.97 88 ARG A O 1
ATOM 730 N N . ARG A 1 89 ? 9.430 -18.298 -17.587 1.00 48.22 89 ARG A N 1
ATOM 731 C CA . ARG A 1 89 ? 8.622 -17.733 -18.680 1.00 48.22 89 ARG A CA 1
ATOM 732 C C . ARG A 1 89 ? 8.789 -16.211 -18.813 1.00 48.22 89 ARG A C 1
ATOM 734 O O . ARG A 1 89 ? 8.150 -15.622 -19.674 1.00 48.22 89 ARG A O 1
ATOM 741 N N . SER A 1 90 ? 9.603 -15.588 -17.964 1.00 53.34 90 SER A N 1
ATOM 742 C CA . SER A 1 90 ? 9.880 -14.156 -17.974 1.00 53.34 90 SER A CA 1
ATOM 743 C C . SER A 1 90 ? 11.108 -13.857 -18.833 1.00 53.34 90 SER A C 1
ATOM 745 O O . SER A 1 90 ? 12.100 -14.582 -18.786 1.00 53.34 90 SER A O 1
ATOM 747 N N . VAL A 1 91 ? 11.012 -12.793 -19.625 1.00 63.97 91 VAL A N 1
ATOM 748 C CA . VAL A 1 91 ? 12.136 -12.175 -20.337 1.00 63.97 91 VAL A CA 1
ATOM 749 C C . VAL A 1 91 ? 13.279 -11.857 -19.367 1.00 63.97 91 VAL A C 1
ATOM 751 O O . VAL A 1 91 ? 13.043 -11.641 -18.177 1.00 63.97 91 VAL A O 1
ATOM 754 N N . TRP A 1 92 ? 14.507 -11.865 -19.881 1.00 75.19 92 TRP A N 1
ATOM 755 C CA . TRP A 1 92 ? 15.711 -11.612 -19.107 1.00 75.19 92 TRP A CA 1
ATOM 756 C C . TRP A 1 92 ? 15.723 -10.211 -18.470 1.00 75.19 92 TRP A C 1
ATOM 758 O O . TRP A 1 92 ? 15.255 -9.234 -19.034 1.00 75.19 92 TRP A O 1
ATOM 768 N N . CYS A 1 93 ? 16.228 -10.134 -17.245 1.00 79.94 93 CYS A N 1
ATOM 769 C CA . CYS A 1 93 ? 16.533 -8.900 -16.532 1.00 79.94 93 CYS A CA 1
ATOM 770 C C . CYS A 1 93 ? 17.697 -9.243 -15.595 1.00 79.94 93 CYS A C 1
ATOM 772 O O . CYS A 1 93 ? 17.583 -10.241 -14.874 1.00 79.94 93 CYS A O 1
ATOM 774 N N . PRO A 1 94 ? 18.808 -8.486 -15.602 1.00 79.81 94 PRO A N 1
ATOM 775 C CA . PRO A 1 94 ? 19.995 -8.830 -14.819 1.00 79.81 94 PRO A CA 1
ATOM 776 C C . PRO A 1 94 ? 19.706 -8.851 -13.312 1.00 79.81 94 PRO A C 1
ATOM 778 O O . PRO A 1 94 ? 20.117 -9.782 -12.623 1.00 79.81 94 PRO A O 1
ATOM 781 N N . GLU A 1 95 ? 18.910 -7.898 -12.826 1.00 81.38 95 GLU A N 1
ATOM 782 C CA . GLU A 1 95 ? 18.533 -7.802 -11.414 1.00 81.38 95 GLU A CA 1
ATOM 783 C C . GLU A 1 95 ? 17.623 -8.964 -10.991 1.00 81.38 95 GLU A C 1
ATOM 785 O O . GLU A 1 95 ? 17.912 -9.697 -10.045 1.00 81.38 95 GLU A O 1
ATOM 790 N N . CYS A 1 96 ? 16.564 -9.236 -11.764 1.00 77.06 96 CYS A N 1
ATOM 791 C CA . CYS A 1 96 ? 15.700 -10.384 -11.492 1.00 77.06 96 CYS A CA 1
ATOM 792 C C . CYS A 1 96 ? 16.452 -11.716 -11.604 1.00 77.06 96 CYS A C 1
ATOM 794 O O . CYS A 1 96 ? 16.089 -12.667 -10.921 1.00 77.06 96 CYS A O 1
ATOM 796 N N . ALA A 1 97 ? 17.471 -11.819 -12.463 1.00 76.69 97 ALA A N 1
ATOM 797 C CA . ALA A 1 97 ? 18.271 -13.032 -12.594 1.00 76.69 97 ALA A CA 1
ATOM 798 C C . ALA A 1 97 ? 19.105 -13.306 -11.334 1.00 76.69 97 ALA A C 1
ATOM 800 O O . ALA A 1 97 ? 19.184 -14.460 -10.913 1.00 76.69 97 ALA A O 1
ATOM 801 N N . VAL A 1 98 ? 19.670 -12.266 -10.710 1.00 72.56 98 VAL A N 1
ATOM 802 C CA . VAL A 1 98 ? 20.371 -12.374 -9.418 1.00 72.56 98 VAL A CA 1
ATOM 803 C C . VAL A 1 98 ? 19.391 -12.795 -8.322 1.00 72.56 98 VAL A C 1
ATOM 805 O O . VAL A 1 98 ? 19.627 -13.786 -7.633 1.00 72.56 98 VAL A O 1
ATOM 808 N N . GLN A 1 99 ? 18.245 -12.116 -8.224 1.00 66.50 99 GLN A N 1
ATOM 809 C CA . GLN A 1 99 ? 17.211 -12.411 -7.223 1.00 66.50 99 GLN A CA 1
ATOM 810 C C . GLN A 1 99 ? 16.571 -13.800 -7.402 1.00 66.50 99 GLN A C 1
ATOM 812 O O . GLN A 1 99 ? 16.102 -14.409 -6.443 1.00 66.50 99 GLN A O 1
ATOM 817 N N . ALA A 1 100 ? 16.530 -14.320 -8.632 1.00 62.16 100 ALA A N 1
ATOM 818 C CA . ALA A 1 100 ? 15.889 -15.591 -8.957 1.00 62.16 100 ALA A CA 1
ATOM 819 C C . ALA A 1 100 ? 16.793 -16.821 -8.799 1.00 62.16 100 ALA A C 1
ATOM 821 O O . ALA A 1 100 ? 16.292 -17.934 -9.030 1.00 62.16 100 ALA A O 1
ATOM 822 N N . GLN A 1 101 ? 18.073 -16.651 -8.437 1.00 59.59 101 GLN A N 1
ATOM 823 C CA . GLN A 1 101 ? 18.954 -17.784 -8.154 1.00 59.59 101 GLN A CA 1
ATOM 824 C C . GLN A 1 101 ? 18.315 -18.643 -7.055 1.00 59.59 101 GLN A C 1
ATOM 826 O O . GLN A 1 101 ? 17.947 -18.107 -6.006 1.00 59.59 101 GLN A O 1
ATOM 831 N N . PRO A 1 102 ? 18.111 -19.954 -7.288 1.00 56.56 102 PRO A N 1
ATOM 832 C CA . PRO A 1 102 ? 17.455 -20.813 -6.318 1.00 56.56 102 PRO A CA 1
ATOM 833 C C . PRO A 1 102 ? 18.308 -20.871 -5.053 1.00 56.56 102 PRO A C 1
ATOM 835 O O . PRO A 1 102 ? 19.312 -21.579 -4.992 1.00 56.56 102 PRO A O 1
ATOM 838 N N . GLN A 1 103 ? 17.894 -20.119 -4.036 1.00 57.34 103 GLN A N 1
ATOM 839 C CA . GLN A 1 103 ? 18.453 -20.246 -2.702 1.00 57.34 103 GLN A CA 1
ATOM 840 C C . GLN A 1 103 ? 18.180 -21.674 -2.231 1.00 57.34 103 GLN A C 1
ATOM 842 O O . GLN A 1 103 ? 17.045 -22.164 -2.303 1.00 57.34 103 GLN A O 1
ATOM 847 N N . ARG A 1 104 ? 19.232 -22.379 -1.804 1.00 61.06 104 ARG A N 1
ATOM 848 C CA . ARG A 1 104 ? 19.061 -23.689 -1.178 1.00 61.06 104 ARG A CA 1
ATOM 849 C C . ARG A 1 104 ? 18.306 -23.455 0.121 1.00 61.06 104 ARG A C 1
ATOM 851 O O . ARG A 1 104 ? 18.823 -22.813 1.026 1.00 61.06 104 ARG A O 1
ATOM 858 N N . TRP A 1 105 ? 17.076 -23.953 0.186 1.00 64.06 105 TRP A N 1
ATOM 859 C CA . TRP A 1 105 ? 16.312 -23.925 1.425 1.00 64.06 105 TRP A CA 1
ATOM 860 C C . TRP A 1 105 ? 17.085 -24.688 2.504 1.00 64.06 105 TRP A C 1
ATOM 862 O O . TRP A 1 105 ? 17.645 -25.746 2.186 1.00 64.06 105 TRP A O 1
ATOM 872 N N . PRO A 1 106 ? 17.110 -24.195 3.753 1.00 72.69 106 PRO A N 1
ATOM 873 C CA . PRO A 1 106 ? 17.716 -24.943 4.840 1.00 72.69 106 PRO A CA 1
ATOM 874 C C . PRO A 1 106 ? 17.034 -26.310 4.966 1.00 72.69 106 PRO A C 1
ATOM 876 O O . PRO A 1 106 ? 15.825 -26.458 4.743 1.00 72.69 106 PRO A O 1
ATOM 879 N N . VAL A 1 107 ? 17.830 -27.330 5.279 1.00 79.62 107 VAL A N 1
ATOM 880 C CA . VAL A 1 107 ? 17.297 -28.613 5.738 1.00 79.62 107 VAL A CA 1
ATOM 881 C C . VAL A 1 107 ? 16.814 -28.375 7.164 1.00 79.62 107 VAL A C 1
ATOM 883 O O . VAL A 1 107 ? 17.577 -27.864 7.980 1.00 79.62 107 VAL A O 1
ATOM 886 N N . LEU A 1 108 ? 15.542 -28.670 7.434 1.00 79.31 108 LEU A N 1
ATOM 887 C CA . LEU A 1 108 ? 15.025 -28.575 8.795 1.00 79.31 108 LEU A CA 1
ATOM 888 C C . LEU A 1 108 ? 15.694 -29.662 9.656 1.00 79.31 108 LEU A C 1
ATOM 890 O O . LEU A 1 108 ? 15.823 -30.788 9.168 1.00 79.31 108 LEU A O 1
ATOM 894 N N . PRO A 1 109 ? 16.120 -29.343 10.889 1.00 84.88 109 PRO A N 1
ATOM 895 C CA . PRO A 1 109 ? 16.584 -30.336 11.855 1.00 84.88 109 PRO A CA 1
ATOM 896 C C . PRO A 1 109 ? 15.534 -31.422 12.134 1.00 84.88 109 PRO A C 1
ATOM 898 O O . PRO A 1 109 ? 14.337 -31.190 11.962 1.00 84.88 109 PRO A O 1
ATOM 901 N N . GLU A 1 110 ? 15.979 -32.601 12.577 1.00 84.56 110 GLU A N 1
ATOM 902 C CA . GLU A 1 110 ? 15.079 -33.709 12.946 1.00 84.56 110 GLU A CA 1
ATOM 903 C C . GLU A 1 110 ? 14.166 -33.351 14.129 1.00 84.56 110 GLU A C 1
ATOM 905 O O . GLU A 1 110 ? 13.040 -33.833 14.205 1.00 84.56 110 GLU A O 1
ATOM 910 N N . ASP A 1 111 ? 14.620 -32.461 15.011 1.00 88.25 111 ASP A N 1
ATOM 911 C CA . ASP A 1 111 ? 13.911 -31.956 16.187 1.00 88.25 111 ASP A CA 1
ATOM 912 C C . ASP A 1 111 ? 13.059 -30.703 15.901 1.00 88.25 111 ASP A C 1
ATOM 914 O O . ASP A 1 111 ? 12.721 -29.949 16.817 1.00 88.25 111 ASP A O 1
ATOM 918 N N . TRP A 1 112 ? 12.681 -30.459 14.639 1.00 84.50 112 TRP A N 1
ATOM 919 C CA . TRP A 1 112 ? 11.774 -29.359 14.301 1.00 84.50 112 TRP A CA 1
ATOM 920 C C . TRP A 1 112 ? 10.414 -29.526 15.012 1.00 84.50 112 TRP A C 1
ATOM 922 O O . TRP A 1 112 ? 9.776 -30.570 14.851 1.00 84.50 112 TRP A O 1
ATOM 932 N N . PRO A 1 113 ? 9.920 -28.520 15.763 1.00 86.81 113 PRO A N 1
ATOM 933 C CA . PRO A 1 113 ? 8.720 -28.687 16.583 1.00 86.81 113 PRO A CA 1
ATOM 934 C C . PRO A 1 113 ? 7.464 -29.012 15.759 1.00 86.81 113 PRO A C 1
ATOM 936 O O . PRO A 1 113 ? 7.141 -28.293 14.814 1.00 86.81 113 PRO A O 1
ATOM 939 N N . GLU A 1 114 ? 6.693 -30.025 16.173 1.00 78.62 114 GLU A N 1
ATOM 940 C CA . GLU A 1 114 ? 5.468 -30.473 15.477 1.00 78.62 114 GLU A CA 1
ATOM 941 C C . GLU A 1 114 ? 4.410 -29.367 15.316 1.00 78.62 114 GLU A C 1
ATOM 943 O O . GLU A 1 114 ? 3.651 -29.357 14.348 1.00 78.62 114 GLU A O 1
ATOM 948 N N . GLY A 1 115 ? 4.370 -28.410 16.249 1.00 78.81 115 GLY A N 1
ATOM 949 C CA . GLY A 1 115 ? 3.443 -27.277 16.216 1.00 78.81 115 GLY A CA 1
ATOM 950 C C . GLY A 1 115 ? 3.856 -26.134 15.283 1.00 78.81 115 GLY A C 1
ATOM 951 O O . GLY A 1 115 ? 3.063 -25.216 15.072 1.00 78.81 115 GLY A O 1
ATOM 952 N N . VAL A 1 116 ? 5.074 -26.155 14.729 1.00 78.56 116 VAL A N 1
ATOM 953 C CA . VAL A 1 116 ? 5.571 -25.101 13.835 1.00 78.56 116 VAL A CA 1
ATOM 954 C C . VAL A 1 116 ? 5.429 -25.567 12.384 1.00 78.56 116 VAL A C 1
ATOM 956 O O . VAL A 1 116 ? 6.098 -26.524 11.985 1.00 78.56 116 VAL A O 1
ATOM 959 N N . PRO A 1 117 ? 4.614 -24.886 11.554 1.00 74.12 117 PRO A N 1
ATOM 960 C CA . PRO A 1 117 ? 4.407 -25.285 10.170 1.00 74.12 117 PRO A CA 1
ATOM 961 C C . PRO A 1 117 ? 5.728 -25.398 9.409 1.00 74.12 117 PRO A C 1
ATOM 963 O O . PRO A 1 117 ? 6.513 -24.449 9.344 1.00 74.12 117 PRO A O 1
ATOM 966 N N . VAL A 1 118 ? 5.963 -26.554 8.789 1.00 73.81 118 VAL A N 1
ATOM 967 C CA . VAL A 1 118 ? 7.087 -26.713 7.865 1.00 73.81 118 VAL A CA 1
ATOM 968 C C . VAL A 1 118 ? 6.859 -25.829 6.631 1.00 73.81 118 VAL A C 1
ATOM 970 O O . VAL A 1 118 ? 5.723 -25.736 6.148 1.00 73.81 118 VAL A O 1
ATOM 973 N N . PRO A 1 119 ? 7.901 -25.180 6.077 1.00 67.44 119 PRO A N 1
ATOM 974 C CA . PRO A 1 119 ? 7.742 -24.333 4.907 1.00 67.44 119 PRO A CA 1
ATOM 975 C C . PRO A 1 119 ? 7.107 -25.113 3.758 1.00 67.44 119 PRO A C 1
ATOM 977 O O . PRO A 1 119 ? 7.623 -26.151 3.330 1.00 67.44 119 PRO A O 1
ATOM 980 N N . GLN A 1 120 ? 5.990 -24.602 3.236 1.00 62.28 120 GLN A N 1
ATOM 981 C CA . GLN A 1 120 ? 5.320 -25.200 2.090 1.00 62.28 120 GLN A CA 1
ATOM 982 C C . GLN A 1 120 ? 6.222 -25.078 0.861 1.00 62.28 120 GLN A C 1
ATOM 984 O O . GLN A 1 120 ? 6.309 -24.038 0.207 1.00 62.28 120 GLN A O 1
ATOM 989 N N . ARG A 1 121 ? 6.918 -26.167 0.530 1.00 60.88 121 ARG A N 1
ATOM 990 C CA . ARG A 1 121 ? 7.641 -26.266 -0.734 1.00 60.88 121 ARG A CA 1
ATOM 991 C C . ARG A 1 121 ? 6.603 -26.369 -1.840 1.00 60.88 121 ARG A C 1
ATOM 993 O O . ARG A 1 121 ? 5.821 -27.316 -1.870 1.00 60.88 121 ARG A O 1
ATOM 1000 N N . VAL A 1 122 ? 6.629 -25.436 -2.789 1.00 48.62 122 VAL A N 1
ATOM 1001 C CA . VAL A 1 122 ? 5.933 -25.627 -4.065 1.00 48.62 122 VAL A CA 1
ATOM 1002 C C . VAL A 1 122 ? 6.640 -26.772 -4.785 1.00 48.62 122 VAL A C 1
ATOM 1004 O O . VAL A 1 122 ? 7.596 -26.565 -5.535 1.00 48.62 122 VAL A O 1
ATOM 1007 N N . VAL A 1 123 ? 6.211 -28.006 -4.525 1.00 48.16 123 VAL A N 1
ATOM 1008 C CA . VAL A 1 123 ? 6.652 -29.164 -5.293 1.00 48.16 123 VAL A CA 1
ATOM 1009 C C . VAL A 1 123 ? 6.068 -28.970 -6.681 1.00 48.16 123 VAL A C 1
ATOM 1011 O O . VAL A 1 123 ? 4.874 -29.153 -6.911 1.00 48.16 123 VAL A O 1
ATOM 1014 N N . ARG A 1 124 ? 6.906 -28.545 -7.630 1.00 42.38 124 ARG A N 1
ATOM 1015 C CA . ARG A 1 124 ? 6.546 -28.636 -9.041 1.00 42.38 124 ARG A CA 1
ATOM 1016 C C . ARG A 1 124 ? 6.368 -30.117 -9.327 1.00 42.38 124 ARG A C 1
ATOM 1018 O O . ARG A 1 124 ? 7.358 -30.828 -9.473 1.00 42.38 124 ARG A O 1
ATOM 1025 N N . VAL A 1 125 ? 5.122 -30.580 -9.380 1.00 38.12 125 VAL A N 1
ATOM 1026 C CA . VAL A 1 125 ? 4.813 -31.915 -9.885 1.00 38.12 125 VAL A CA 1
ATOM 1027 C C . VAL A 1 125 ? 5.412 -31.976 -11.287 1.00 38.12 125 VAL A C 1
ATOM 1029 O O . VAL A 1 125 ? 4.973 -31.271 -12.198 1.00 38.12 125 VAL A O 1
ATOM 1032 N N . ALA A 1 126 ? 6.484 -32.748 -11.444 1.00 38.50 126 ALA A N 1
ATOM 1033 C CA . ALA A 1 126 ? 7.079 -33.020 -12.737 1.00 38.50 126 ALA A CA 1
ATOM 1034 C C . ALA A 1 126 ? 6.107 -33.928 -13.494 1.00 38.50 126 ALA A C 1
ATOM 1036 O O . ALA A 1 126 ? 6.159 -35.147 -13.415 1.00 38.50 126 ALA A O 1
ATOM 1037 N N . GLY A 1 127 ? 5.152 -33.309 -14.174 1.00 37.16 127 GLY A N 1
ATOM 1038 C CA . GLY A 1 127 ? 4.129 -33.991 -14.942 1.00 37.16 127 GLY A CA 1
ATOM 1039 C C . GLY A 1 127 ? 3.323 -32.950 -15.691 1.00 37.16 127 GLY A C 1
ATOM 1040 O O . GLY A 1 127 ? 2.858 -31.970 -15.112 1.00 37.16 127 GLY A O 1
ATOM 1041 N N . ARG A 1 128 ? 3.191 -33.122 -17.004 1.00 35.50 128 ARG A N 1
ATOM 1042 C CA . ARG A 1 128 ? 2.308 -32.303 -17.831 1.00 35.50 128 ARG A CA 1
ATOM 1043 C C . ARG A 1 128 ? 0.877 -32.583 -17.368 1.00 35.50 128 ARG A C 1
ATOM 1045 O O . ARG A 1 128 ? 0.244 -33.495 -17.880 1.00 35.50 128 ARG A O 1
ATOM 1052 N N . GLN A 1 129 ? 0.373 -31.824 -16.400 1.00 34.25 129 GLN A N 1
ATOM 1053 C CA . GLN A 1 129 ? -1.055 -31.807 -16.111 1.00 34.25 129 GLN A CA 1
ATOM 1054 C C . GLN A 1 129 ? -1.727 -31.058 -17.263 1.00 34.25 129 GLN A C 1
ATOM 1056 O O . GLN A 1 129 ? -1.893 -29.840 -17.242 1.00 34.25 129 GLN A O 1
ATOM 1061 N N . THR A 1 130 ? -2.030 -31.776 -18.343 1.00 36.62 130 THR A N 1
ATOM 1062 C CA . THR A 1 130 ? -3.116 -31.362 -19.224 1.00 36.62 130 THR A CA 1
ATOM 1063 C C . THR A 1 130 ? -4.370 -31.366 -18.368 1.00 36.62 130 THR A C 1
ATOM 1065 O O . THR A 1 130 ? -4.727 -32.409 -17.821 1.00 36.62 130 THR A O 1
ATOM 1068 N N . LEU A 1 131 ? -4.999 -30.200 -18.223 1.00 32.22 131 LEU A N 1
ATOM 1069 C CA . LEU A 1 131 ? -6.346 -30.105 -17.672 1.00 32.22 131 LEU A CA 1
ATOM 1070 C C . LEU A 1 131 ? -7.217 -31.172 -18.361 1.00 32.22 131 LEU A C 1
ATOM 1072 O O . LEU A 1 131 ? -7.134 -31.287 -19.590 1.00 32.22 131 LEU A O 1
ATOM 1076 N N . PRO A 1 132 ? -8.003 -31.973 -17.622 1.00 31.61 132 PRO A N 1
ATOM 1077 C CA . PRO A 1 132 ? -8.940 -32.885 -18.254 1.00 31.61 132 PRO A CA 1
ATOM 1078 C C . PRO A 1 132 ? -9.870 -32.073 -19.159 1.00 31.61 132 PRO A C 1
ATOM 1080 O O . PRO A 1 132 ? -10.397 -31.033 -18.757 1.00 31.61 132 PRO A O 1
ATOM 1083 N N . ALA A 1 133 ? -10.012 -32.519 -20.408 1.00 36.50 133 ALA A N 1
ATOM 1084 C CA . ALA A 1 133 ? -10.944 -31.925 -21.351 1.00 36.50 133 ALA A CA 1
ATOM 1085 C C . ALA A 1 133 ? -12.340 -31.915 -20.717 1.00 36.50 133 ALA A C 1
ATOM 1087 O O . ALA A 1 133 ? -12.803 -32.938 -20.207 1.00 36.50 133 ALA A O 1
ATOM 1088 N N . ALA A 1 134 ? -12.994 -30.753 -20.728 1.00 33.06 134 ALA A N 1
ATOM 1089 C CA . ALA A 1 134 ? -14.379 -30.648 -20.304 1.00 33.06 134 ALA A CA 1
ATOM 1090 C C . ALA A 1 134 ? -15.221 -31.658 -21.109 1.00 33.06 134 ALA A C 1
ATOM 1092 O O . ALA A 1 134 ? -15.059 -31.731 -22.332 1.00 33.06 134 ALA A O 1
ATOM 1093 N N . PRO A 1 135 ? -16.102 -32.445 -20.469 1.00 34.09 135 PRO A N 1
ATOM 1094 C CA . PRO A 1 135 ? -16.967 -33.353 -21.199 1.00 34.09 135 PRO A CA 1
ATOM 1095 C C . PRO A 1 135 ? -17.870 -32.531 -22.120 1.00 34.09 135 PRO A C 1
ATOM 1097 O O . PRO A 1 135 ? -18.585 -31.631 -21.672 1.00 34.09 135 PRO A O 1
ATOM 1100 N N . ALA A 1 136 ? -17.821 -32.844 -23.414 1.00 38.97 136 ALA A N 1
ATOM 1101 C CA . ALA A 1 136 ? -18.710 -32.283 -24.416 1.00 38.97 136 ALA A CA 1
ATOM 1102 C C . ALA A 1 136 ? -20.152 -32.687 -24.076 1.00 38.97 136 ALA A C 1
ATOM 1104 O O . ALA A 1 136 ? -20.604 -33.783 -24.401 1.00 38.97 136 ALA A O 1
ATOM 1105 N N . ARG A 1 137 ? -20.885 -31.807 -23.388 1.00 36.81 137 ARG A N 1
ATOM 1106 C CA . ARG A 1 137 ? -22.341 -31.908 -23.310 1.00 36.81 137 ARG A CA 1
ATOM 1107 C C . ARG A 1 137 ? -22.897 -31.434 -24.645 1.00 36.81 137 ARG A C 1
ATOM 1109 O O . ARG A 1 137 ? -22.763 -30.266 -24.999 1.00 36.81 137 ARG A O 1
ATOM 1116 N N . GLY A 1 138 ? -23.460 -32.385 -25.387 1.00 33.16 138 GLY A N 1
ATOM 1117 C CA . GLY A 1 138 ? -24.135 -32.150 -26.652 1.00 33.16 138 GLY A CA 1
ATOM 1118 C C . GLY A 1 138 ? -25.198 -31.065 -26.520 1.00 33.16 138 GLY A C 1
ATOM 1119 O O . GLY A 1 138 ? -25.977 -31.042 -25.568 1.00 33.16 138 GLY A O 1
ATOM 1120 N N . VAL A 1 139 ? -25.202 -30.158 -27.489 1.00 31.62 139 VAL A N 1
ATOM 1121 C CA . VAL A 1 139 ? -26.261 -29.174 -27.685 1.00 31.62 139 VAL A CA 1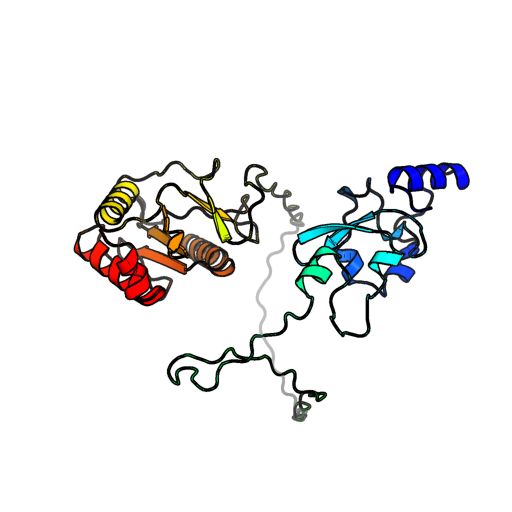
ATOM 1122 C C . VAL A 1 139 ? -27.415 -29.906 -28.376 1.00 31.62 139 VAL A C 1
ATOM 1124 O O . VAL A 1 139 ? -27.203 -30.404 -29.484 1.00 31.62 139 VAL A O 1
ATOM 1127 N N . PRO A 1 140 ? -28.621 -30.009 -27.791 1.00 32.38 140 PRO A N 1
ATOM 1128 C CA . PRO A 1 140 ? -29.774 -30.422 -28.563 1.00 32.38 140 PRO A CA 1
ATOM 1129 C C . PRO A 1 140 ? -30.247 -29.231 -29.394 1.00 32.38 140 PRO A C 1
ATOM 1131 O O . PRO A 1 140 ? -30.550 -28.155 -28.875 1.00 32.38 140 PRO A O 1
ATOM 1134 N N . ALA A 1 141 ? -30.302 -29.448 -30.703 1.00 35.34 141 ALA A N 1
ATOM 1135 C CA . ALA A 1 141 ? -31.065 -28.631 -31.625 1.00 35.34 141 ALA A CA 1
ATOM 1136 C C . ALA A 1 141 ? -32.559 -28.751 -31.284 1.00 35.34 141 ALA A C 1
ATOM 1138 O O . ALA A 1 141 ? -33.079 -29.854 -31.136 1.00 35.34 141 ALA A O 1
ATOM 1139 N N . GLY A 1 142 ? -33.251 -27.620 -31.168 1.00 30.73 142 GLY A N 1
ATOM 1140 C CA . GLY A 1 142 ? -34.686 -27.604 -30.903 1.00 30.73 142 GLY A CA 1
ATOM 1141 C C . GLY A 1 142 ? -35.209 -26.185 -30.753 1.00 30.73 142 GLY A C 1
ATOM 1142 O O . GLY A 1 142 ? -35.093 -25.578 -29.697 1.00 30.73 142 GLY A O 1
ATOM 1143 N N . ALA A 1 143 ? -35.744 -25.652 -31.845 1.00 30.91 143 ALA A N 1
ATOM 1144 C CA . ALA A 1 143 ? -36.383 -24.350 -31.924 1.00 30.91 143 ALA A CA 1
ATOM 1145 C C . ALA A 1 143 ? -37.664 -24.274 -31.077 1.00 30.91 143 ALA A C 1
ATOM 1147 O O . ALA A 1 143 ? -38.404 -25.247 -31.023 1.00 30.91 143 ALA A O 1
ATOM 1148 N N . VAL A 1 144 ? -37.985 -23.084 -30.560 1.00 30.94 144 VAL A N 1
ATOM 1149 C CA . VAL A 1 144 ? -39.307 -22.453 -30.741 1.00 30.94 144 VAL A CA 1
ATOM 1150 C C . VAL A 1 144 ? -39.196 -20.940 -30.541 1.00 30.94 144 VAL A C 1
ATOM 1152 O O . VAL A 1 144 ? -38.556 -20.444 -29.618 1.00 30.94 144 VAL A O 1
ATOM 1155 N N . ALA A 1 145 ? -39.819 -20.215 -31.464 1.00 29.20 145 ALA A N 1
ATOM 1156 C CA . ALA A 1 145 ? -39.957 -18.769 -31.492 1.00 29.20 145 ALA A CA 1
ATOM 1157 C C . ALA A 1 145 ? -41.213 -18.320 -30.725 1.00 29.20 145 ALA A C 1
ATOM 1159 O O . ALA A 1 145 ? -42.206 -19.038 -30.746 1.00 29.20 145 ALA A O 1
ATOM 1160 N N . SER A 1 146 ? -41.222 -17.092 -30.186 1.00 32.16 146 SER A N 1
ATOM 1161 C CA . SER A 1 146 ? -42.284 -16.111 -30.485 1.00 32.16 146 SER A CA 1
ATOM 1162 C C . SER A 1 146 ? -41.973 -14.703 -29.937 1.00 32.16 146 SER A C 1
ATOM 1164 O O . SER A 1 146 ? -41.815 -14.501 -28.740 1.00 32.16 146 SER A O 1
ATOM 1166 N N . SER A 1 147 ? -41.844 -13.751 -30.872 1.00 34.12 147 SER A N 1
ATOM 1167 C CA . SER A 1 147 ? -42.532 -12.440 -31.010 1.00 34.12 147 SER A CA 1
ATOM 1168 C C . SER A 1 147 ? -43.421 -11.949 -29.836 1.00 34.12 147 SER A C 1
ATOM 1170 O O . SER A 1 147 ? -44.082 -12.760 -29.210 1.00 34.12 147 SER A O 1
ATOM 1172 N N . ARG A 1 148 ? -43.618 -10.673 -29.458 1.00 34.72 148 ARG A N 1
ATOM 1173 C CA . ARG A 1 148 ? -43.485 -9.273 -29.950 1.00 34.72 148 ARG A CA 1
ATOM 1174 C C . ARG A 1 148 ? -43.473 -8.402 -28.657 1.00 34.72 148 ARG A C 1
ATOM 1176 O O . ARG A 1 148 ? -43.993 -8.844 -27.645 1.00 34.72 148 ARG A O 1
ATOM 1183 N N . ALA A 1 149 ? -42.947 -7.178 -28.592 1.00 30.05 149 ALA A N 1
ATOM 1184 C CA . ALA A 1 149 ? -43.642 -5.982 -29.071 1.00 30.05 149 ALA A CA 1
ATOM 1185 C C . ALA A 1 149 ? -42.752 -4.725 -28.992 1.00 30.05 149 ALA A C 1
ATOM 1187 O O . ALA A 1 149 ? -41.874 -4.587 -28.147 1.00 30.05 149 ALA A O 1
ATOM 1188 N N . ARG A 1 150 ? -43.016 -3.816 -29.932 1.00 38.66 150 ARG A N 1
ATOM 1189 C CA . ARG A 1 150 ? -42.358 -2.530 -30.168 1.00 38.66 150 ARG A CA 1
ATOM 1190 C C . ARG A 1 150 ? -42.890 -1.461 -29.213 1.00 38.66 150 ARG A C 1
ATOM 1192 O O . ARG A 1 150 ? -44.103 -1.350 -29.078 1.00 38.66 150 ARG A O 1
ATOM 1199 N N . SER A 1 151 ? -42.029 -0.542 -28.778 1.00 32.59 151 SER A N 1
ATOM 1200 C CA . SER A 1 151 ? -42.440 0.850 -28.548 1.00 32.59 151 SER A CA 1
ATOM 1201 C C . SER A 1 151 ? -41.254 1.821 -28.583 1.00 32.59 151 SER A C 1
ATOM 1203 O O . SER A 1 151 ? -40.440 1.865 -27.673 1.00 32.59 151 SER A O 1
ATOM 1205 N N . ARG A 1 152 ? -41.234 2.587 -29.685 1.00 34.38 152 ARG A N 1
ATOM 1206 C CA . ARG A 1 152 ? -40.847 4.001 -29.860 1.00 34.38 152 ARG A CA 1
ATOM 1207 C C . ARG A 1 152 ? -39.464 4.490 -29.389 1.00 34.38 152 ARG A C 1
ATOM 1209 O O . ARG A 1 152 ? -39.222 4.736 -28.216 1.00 34.38 152 ARG A O 1
ATOM 1216 N N . ARG A 1 153 ? -38.632 4.805 -30.391 1.00 38.69 153 ARG A N 1
ATOM 1217 C CA . ARG A 1 153 ? -37.587 5.843 -30.340 1.00 38.69 153 ARG A CA 1
ATOM 1218 C C . ARG A 1 153 ? -38.211 7.243 -30.220 1.00 38.69 153 ARG A C 1
ATOM 1220 O O . ARG A 1 153 ? -39.256 7.465 -30.834 1.00 38.69 153 ARG A O 1
ATOM 1227 N N . PRO A 1 154 ? -37.489 8.210 -29.637 1.00 38.31 154 PRO A N 1
ATOM 1228 C CA . PRO A 1 154 ? -37.353 9.532 -30.216 1.00 38.31 154 PRO A CA 1
ATOM 1229 C C . PRO A 1 154 ? -35.980 9.678 -30.886 1.00 38.31 154 PRO A C 1
ATOM 1231 O O . PRO A 1 154 ? -34.955 9.228 -30.373 1.00 38.31 154 PRO A O 1
ATOM 1234 N N . ASP A 1 155 ? -36.007 10.290 -32.063 1.00 44.28 155 ASP A N 1
ATOM 1235 C CA . ASP A 1 155 ? -34.848 10.784 -32.795 1.00 44.28 155 ASP A CA 1
ATOM 1236 C C . ASP A 1 155 ? -34.304 12.044 -32.109 1.00 44.28 155 ASP A C 1
ATOM 1238 O O . ASP A 1 155 ? -35.076 12.933 -31.752 1.00 44.28 155 ASP A O 1
ATOM 1242 N N . ALA A 1 156 ? -32.983 12.139 -31.976 1.00 37.62 156 ALA A N 1
ATOM 1243 C CA . ALA A 1 156 ? -32.269 13.411 -31.923 1.00 37.62 156 ALA A CA 1
ATOM 1244 C C . ALA A 1 156 ? -30.806 13.149 -32.291 1.00 37.62 156 ALA A C 1
ATOM 1246 O O . ALA A 1 156 ? -29.976 12.764 -31.464 1.00 37.62 156 ALA A O 1
ATOM 1247 N N . GLY A 1 157 ? -30.516 13.326 -33.578 1.00 46.75 157 GLY A N 1
ATOM 1248 C CA . GLY A 1 157 ? -29.169 13.342 -34.115 1.00 46.75 157 GLY A CA 1
ATOM 1249 C C . GLY A 1 157 ? -28.344 14.470 -33.502 1.00 46.75 157 GLY A C 1
ATOM 1250 O O . GLY A 1 157 ? -28.543 15.642 -33.796 1.00 46.75 157 GLY A O 1
ATOM 1251 N N . ALA A 1 158 ? -27.370 14.088 -32.688 1.00 43.59 158 ALA A N 1
ATOM 1252 C CA . ALA A 1 158 ? -26.109 14.795 -32.538 1.00 43.59 158 ALA A CA 1
ATOM 1253 C C . ALA A 1 158 ? -25.062 13.744 -32.143 1.00 43.59 158 ALA A C 1
ATOM 1255 O O . ALA A 1 158 ? -25.262 13.042 -31.146 1.00 43.59 158 ALA A O 1
ATOM 1256 N N . PRO A 1 159 ? -23.953 13.576 -32.889 1.00 41.22 159 PRO A N 1
ATOM 1257 C CA . PRO A 1 159 ? -22.888 12.702 -32.434 1.00 41.22 159 PRO A CA 1
ATOM 1258 C C . PRO A 1 159 ? -22.313 13.324 -31.159 1.00 41.22 159 PRO A C 1
ATOM 1260 O O . PRO A 1 159 ? -21.670 14.375 -31.208 1.00 41.22 159 PRO A O 1
ATOM 1263 N N . ARG A 1 160 ? -22.551 12.701 -29.995 1.00 48.38 160 ARG A N 1
ATOM 1264 C CA . ARG A 1 160 ? -21.790 13.030 -28.785 1.00 48.38 160 ARG A CA 1
ATOM 1265 C C . ARG A 1 160 ? -20.339 12.710 -29.103 1.00 48.38 160 ARG A C 1
ATOM 1267 O O . ARG A 1 160 ? -19.943 11.548 -29.144 1.00 48.38 160 ARG A O 1
ATOM 1274 N N . ARG A 1 161 ? -19.575 13.765 -29.380 1.00 44.09 161 ARG A N 1
ATOM 1275 C CA . ARG A 1 161 ? -18.123 13.726 -29.517 1.00 44.09 161 ARG A CA 1
ATOM 1276 C C . ARG A 1 161 ? -17.601 12.970 -28.289 1.00 44.09 161 ARG A C 1
ATOM 1278 O O . ARG A 1 161 ? -17.931 13.396 -27.178 1.00 44.09 161 ARG A O 1
ATOM 1285 N N . PRO A 1 162 ? -16.874 11.850 -28.439 1.00 45.16 162 PRO A N 1
ATOM 1286 C CA . PRO A 1 162 ? -16.265 11.208 -27.288 1.00 45.16 162 PRO A CA 1
ATOM 1287 C C . PRO A 1 162 ? -15.347 12.257 -26.668 1.00 45.16 162 PRO A C 1
ATOM 1289 O O . PRO A 1 162 ? -14.406 12.724 -27.310 1.00 45.16 162 PRO A O 1
ATOM 1292 N N . THR A 1 163 ? -15.686 12.713 -25.465 1.00 44.47 163 THR A N 1
ATOM 1293 C CA . THR A 1 163 ? -14.800 13.555 -24.670 1.00 44.47 163 THR A CA 1
ATOM 1294 C C . THR A 1 163 ? -13.521 12.756 -24.509 1.00 44.47 163 THR A C 1
ATOM 1296 O O . THR A 1 163 ? -13.531 11.724 -23.834 1.00 44.47 163 THR A O 1
ATOM 1299 N N . GLN A 1 164 ? -12.457 13.169 -25.200 1.00 48.03 164 GLN A N 1
ATOM 1300 C CA . GLN A 1 164 ? -11.146 12.577 -24.993 1.00 48.03 164 GLN A CA 1
ATOM 1301 C C . GLN A 1 164 ? -10.851 12.672 -23.492 1.00 48.03 164 GLN A C 1
ATOM 1303 O O . GLN A 1 164 ? -11.021 13.757 -22.924 1.00 48.03 164 GLN A O 1
ATOM 1308 N N . PRO A 1 165 ? -10.486 11.564 -22.825 1.00 46.19 165 PRO A N 1
ATOM 1309 C CA . PRO A 1 165 ? -10.057 11.642 -21.446 1.00 46.19 165 PRO A CA 1
ATOM 1310 C C . PRO A 1 165 ? -8.848 12.571 -21.419 1.00 46.19 165 PRO A C 1
ATOM 1312 O O . PRO A 1 165 ? -7.834 12.286 -22.054 1.00 46.19 165 PRO A O 1
ATOM 1315 N N . VAL A 1 166 ? -8.979 13.702 -20.726 1.00 48.25 166 VAL A N 1
ATOM 1316 C CA . VAL A 1 166 ? -7.834 14.553 -20.409 1.00 48.25 166 VAL A CA 1
ATOM 1317 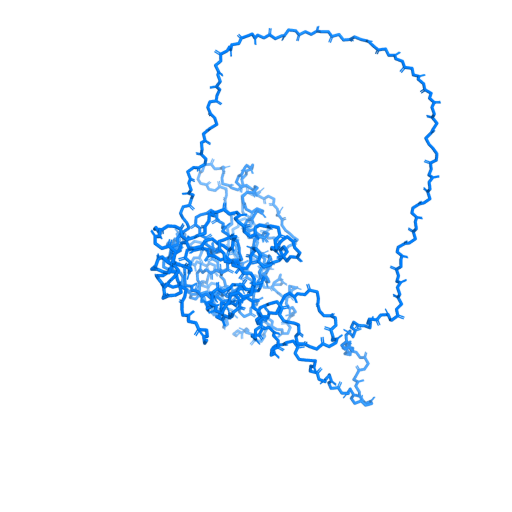C C . VAL A 1 166 ? -6.817 13.641 -19.717 1.00 48.25 166 VAL A C 1
ATOM 1319 O O . VAL A 1 166 ? -7.211 12.958 -18.763 1.00 48.25 166 VAL A O 1
ATOM 1322 N N . PRO A 1 167 ? -5.565 13.541 -20.200 1.00 50.25 167 PRO A N 1
ATOM 1323 C CA . PRO A 1 167 ? -4.567 12.719 -19.539 1.00 50.25 167 PRO A CA 1
ATOM 1324 C C . PRO A 1 167 ? -4.421 13.236 -18.111 1.00 50.25 167 PRO A C 1
ATOM 1326 O O . PRO A 1 167 ? -4.014 14.374 -17.889 1.00 50.25 167 PRO A O 1
ATOM 1329 N N . ARG A 1 168 ? -4.852 12.422 -17.143 1.00 61.66 168 ARG A N 1
ATOM 1330 C CA . ARG A 1 168 ? -4.714 12.747 -15.727 1.00 61.66 168 ARG A CA 1
ATOM 1331 C C . ARG A 1 168 ? -3.235 12.685 -15.395 1.00 61.66 168 ARG A C 1
ATOM 1333 O O . ARG A 1 168 ? -2.637 11.610 -15.428 1.00 61.66 168 ARG A O 1
ATOM 1340 N N . THR A 1 169 ? -2.642 13.843 -15.149 1.00 82.44 169 THR A N 1
ATOM 1341 C CA . THR A 1 169 ? -1.243 13.943 -14.753 1.00 82.44 169 THR A CA 1
ATOM 1342 C C . THR A 1 169 ? -1.108 13.414 -13.331 1.00 82.44 169 THR A C 1
ATOM 1344 O O . THR A 1 169 ? -1.665 13.988 -12.400 1.00 82.44 169 THR A O 1
ATOM 1347 N N . ILE A 1 170 ? -0.384 12.308 -13.166 1.00 86.94 170 ILE A N 1
ATOM 1348 C CA . ILE A 1 170 ? -0.072 11.744 -11.850 1.00 86.94 170 ILE A CA 1
ATOM 1349 C C . ILE A 1 170 ? 0.858 12.715 -11.111 1.00 86.94 170 ILE A C 1
ATOM 1351 O O . ILE A 1 170 ? 1.813 13.236 -11.692 1.00 86.94 170 ILE A O 1
ATOM 1355 N N . CYS A 1 171 ? 0.590 12.954 -9.829 1.00 85.81 171 CYS A N 1
ATOM 1356 C CA . CYS A 1 171 ? 1.414 13.795 -8.975 1.00 85.81 171 CYS A CA 1
ATOM 1357 C C . CYS A 1 171 ? 2.855 13.261 -8.901 1.00 85.81 171 CYS A C 1
ATOM 1359 O O . CYS A 1 171 ? 3.094 12.132 -8.481 1.00 85.81 171 CYS A O 1
ATOM 1361 N N . ALA A 1 172 ? 3.827 14.101 -9.262 1.00 87.12 172 ALA A N 1
ATOM 1362 C CA . ALA A 1 172 ? 5.249 13.752 -9.251 1.00 87.12 172 ALA A CA 1
ATOM 1363 C C . ALA A 1 172 ? 5.924 13.903 -7.872 1.00 87.12 172 ALA A C 1
ATOM 1365 O O . ALA A 1 172 ? 7.117 13.645 -7.745 1.00 87.12 172 ALA A O 1
ATOM 1366 N N . LYS A 1 173 ? 5.188 14.363 -6.849 1.00 88.62 173 LYS A N 1
ATOM 1367 C CA . LYS A 1 173 ? 5.731 14.631 -5.505 1.00 88.62 173 LYS A CA 1
ATOM 1368 C C . LYS A 1 173 ? 5.838 13.382 -4.630 1.00 88.62 173 LYS A C 1
ATOM 1370 O O . LYS A 1 173 ? 6.542 13.423 -3.627 1.00 88.62 173 LYS A O 1
ATOM 1375 N N . THR A 1 174 ? 5.141 12.300 -4.977 1.00 87.38 174 THR A N 1
ATOM 1376 C CA . THR A 1 174 ? 5.261 11.037 -4.246 1.00 87.38 174 THR A CA 1
ATOM 1377 C C . THR A 1 174 ? 6.671 10.469 -4.457 1.00 87.38 174 THR A C 1
ATOM 1379 O O . THR A 1 174 ? 7.066 10.255 -5.608 1.00 87.38 174 THR A O 1
ATOM 1382 N N . PRO A 1 175 ? 7.451 10.225 -3.389 1.00 84.12 175 PRO A N 1
ATOM 1383 C CA . PRO A 1 175 ? 8.791 9.665 -3.513 1.00 84.12 175 PRO A CA 1
ATOM 1384 C C . PRO A 1 175 ? 8.758 8.252 -4.114 1.00 84.12 175 PRO A C 1
ATOM 1386 O O . PRO A 1 175 ? 7.778 7.510 -3.997 1.00 84.12 175 PRO A O 1
ATOM 1389 N N . ARG A 1 176 ? 9.860 7.853 -4.759 1.00 86.06 176 ARG A N 1
ATOM 1390 C CA . ARG A 1 176 ? 10.028 6.494 -5.293 1.00 86.06 176 ARG A CA 1
ATOM 1391 C C . ARG A 1 176 ? 10.323 5.522 -4.152 1.00 86.06 176 ARG A C 1
ATOM 1393 O O . ARG A 1 176 ? 11.479 5.255 -3.848 1.00 86.06 176 ARG A O 1
ATOM 1400 N N . LEU A 1 177 ? 9.262 5.021 -3.532 1.00 86.56 177 LEU A N 1
ATOM 1401 C CA . LEU A 1 177 ? 9.317 4.025 -2.466 1.00 86.56 177 LEU A CA 1
ATOM 1402 C C . LEU A 1 177 ? 8.815 2.653 -2.950 1.00 86.56 177 LEU A C 1
ATOM 1404 O O . LEU A 1 177 ? 8.038 2.607 -3.917 1.00 86.56 177 LEU A O 1
ATOM 1408 N N . PRO A 1 178 ? 9.225 1.550 -2.291 1.00 86.94 178 PRO A N 1
ATOM 1409 C CA . PRO A 1 178 ? 8.666 0.221 -2.521 1.00 86.94 178 PRO A CA 1
ATOM 1410 C C . PRO A 1 178 ? 7.147 0.173 -2.323 1.00 86.94 178 PRO A C 1
ATOM 1412 O O . PRO A 1 178 ? 6.567 0.970 -1.584 1.00 86.94 178 PRO A O 1
ATOM 1415 N N . SER A 1 179 ? 6.498 -0.788 -2.980 1.00 90.06 179 SER A N 1
ATOM 1416 C CA . SER A 1 179 ? 5.061 -1.024 -2.819 1.00 90.06 179 SER A CA 1
ATOM 1417 C C . SER A 1 179 ? 4.696 -1.273 -1.357 1.00 90.06 179 SER A C 1
ATOM 1419 O O . SER A 1 179 ? 5.352 -2.056 -0.670 1.00 90.06 179 SER A O 1
ATOM 1421 N N . GLY A 1 180 ? 3.662 -0.581 -0.881 1.00 91.12 180 GLY A N 1
ATOM 1422 C CA . GLY A 1 180 ? 3.190 -0.674 0.492 1.00 91.12 180 GLY A CA 1
ATOM 1423 C C . GLY A 1 180 ? 4.056 0.060 1.510 1.00 91.12 180 GLY A C 1
ATOM 1424 O O . GLY A 1 180 ? 3.714 0.039 2.684 1.00 91.12 180 GLY A O 1
ATOM 1425 N N . GLU A 1 181 ? 5.154 0.713 1.136 1.00 95.88 181 GLU A N 1
ATOM 1426 C CA . GLU A 1 181 ? 5.948 1.475 2.103 1.00 95.88 181 GLU A CA 1
ATOM 1427 C C . GLU A 1 181 ? 5.144 2.655 2.673 1.00 95.88 181 GLU A C 1
ATOM 1429 O O . GLU A 1 181 ? 4.508 3.401 1.920 1.00 95.88 181 GLU A O 1
ATOM 1434 N N . SER A 1 182 ? 5.149 2.812 4.001 1.00 97.12 182 SER A N 1
ATOM 1435 C CA . SER A 1 182 ? 4.544 3.967 4.677 1.00 97.12 182 SER A CA 1
ATOM 1436 C C . SER A 1 182 ? 5.552 5.093 4.855 1.00 97.12 182 SER A C 1
ATOM 1438 O O . SER A 1 182 ? 6.719 4.824 5.115 1.00 97.12 182 SER A O 1
ATOM 1440 N N . PHE A 1 183 ? 5.102 6.339 4.748 1.00 96.06 183 PHE A N 1
ATOM 1441 C CA . PHE A 1 183 ? 5.962 7.519 4.826 1.00 96.06 183 PHE A CA 1
ATOM 1442 C C . PHE A 1 183 ? 5.158 8.769 5.201 1.00 96.06 183 PHE A C 1
ATOM 1444 O O . PHE A 1 183 ? 3.924 8.776 5.171 1.00 96.06 183 PHE A O 1
ATOM 1451 N N . THR A 1 184 ? 5.851 9.862 5.509 1.00 96.12 184 THR A N 1
ATOM 1452 C CA . THR A 1 184 ? 5.242 11.188 5.665 1.00 96.12 184 THR A CA 1
ATOM 1453 C C . THR A 1 184 ? 5.124 11.863 4.297 1.00 96.12 184 THR A C 1
ATOM 1455 O O . THR A 1 184 ? 6.126 12.222 3.675 1.00 96.12 184 THR A O 1
ATOM 1458 N N . SER A 1 185 ? 3.898 12.022 3.795 1.00 94.31 185 SER A N 1
ATOM 1459 C CA . SER A 1 185 ? 3.653 12.654 2.494 1.00 94.31 185 SER A CA 1
ATOM 1460 C C . SER A 1 185 ? 3.542 14.174 2.590 1.00 94.31 185 SER A C 1
ATOM 1462 O O . SER A 1 185 ? 2.864 14.716 3.458 1.00 94.31 185 SER A O 1
ATOM 1464 N N . VAL A 1 186 ? 4.133 14.860 1.607 1.00 93.69 186 VAL A N 1
ATOM 1465 C CA . VAL A 1 186 ? 3.959 16.304 1.364 1.00 93.69 186 VAL A CA 1
ATOM 1466 C C . VAL A 1 186 ? 2.623 16.653 0.695 1.00 93.69 186 VAL A C 1
ATOM 1468 O O . VAL A 1 186 ? 2.285 17.829 0.572 1.00 93.69 186 VAL A O 1
ATOM 1471 N N . CYS A 1 187 ? 1.906 15.653 0.176 1.00 91.38 187 CYS A N 1
ATOM 1472 C CA . CYS A 1 187 ? 0.608 15.813 -0.482 1.00 91.38 187 CYS A CA 1
ATOM 1473 C C . CYS A 1 187 ? -0.565 15.418 0.410 1.00 91.38 187 CYS A C 1
ATOM 1475 O O . CYS A 1 187 ? -1.699 15.740 0.057 1.00 91.38 187 CYS A O 1
ATOM 1477 N N . ALA A 1 188 ? -0.301 14.717 1.518 1.00 88.12 188 ALA A N 1
ATOM 1478 C CA . ALA A 1 188 ? -1.341 14.353 2.462 1.00 88.12 188 ALA A CA 1
ATOM 1479 C C . ALA A 1 188 ? -2.064 15.624 2.946 1.00 88.12 188 ALA A C 1
ATOM 1481 O O . ALA A 1 188 ? -1.406 16.624 3.261 1.00 88.12 188 ALA A O 1
ATOM 1482 N N . PRO A 1 189 ? -3.407 15.613 2.994 1.00 84.38 189 PRO A N 1
ATOM 1483 C CA . PRO A 1 189 ? -4.171 16.666 3.636 1.00 84.38 189 PRO A CA 1
ATOM 1484 C C . PRO A 1 189 ? -3.662 16.875 5.062 1.00 84.38 189 PRO A C 1
ATOM 1486 O O . PRO A 1 189 ? -3.268 15.920 5.730 1.00 84.38 189 PRO A O 1
ATOM 1489 N N . ALA A 1 190 ? -3.681 18.121 5.540 1.00 73.75 190 ALA A N 1
ATOM 1490 C CA . ALA A 1 190 ? -3.458 18.369 6.959 1.00 73.75 190 ALA A CA 1
ATOM 1491 C C . ALA A 1 190 ? -4.479 17.549 7.763 1.00 73.75 190 ALA A C 1
ATOM 1493 O O . ALA A 1 190 ? -5.656 17.559 7.401 1.00 73.75 190 ALA A O 1
ATOM 1494 N N . THR A 1 191 ? -4.033 16.857 8.819 1.00 65.38 191 THR A N 1
ATOM 1495 C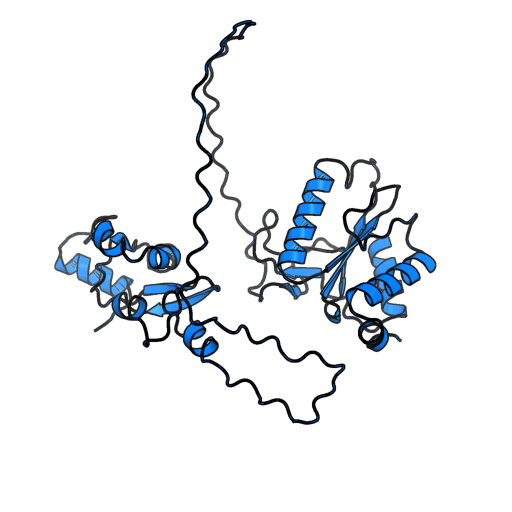 CA . THR A 1 191 ? -4.904 16.101 9.739 1.00 65.38 191 THR A CA 1
ATOM 1496 C C . THR A 1 191 ? -6.031 17.018 10.196 1.00 65.38 191 THR A C 1
ATOM 1498 O O . THR A 1 191 ? -5.779 18.028 10.862 1.00 65.38 191 THR A O 1
ATOM 1501 N N . ALA A 1 192 ? -7.244 16.750 9.722 1.00 56.50 192 ALA A N 1
ATOM 1502 C CA . ALA A 1 192 ? -8.262 17.787 9.579 1.00 56.50 192 ALA A CA 1
ATOM 1503 C C . ALA A 1 192 ? -9.247 17.817 10.750 1.00 56.50 192 ALA A C 1
ATOM 1505 O O . ALA A 1 192 ? -9.967 18.808 10.907 1.00 56.50 192 ALA A O 1
ATOM 1506 N N . SER A 1 193 ? -9.293 16.772 11.582 1.00 75.44 193 SER A N 1
ATOM 1507 C CA . SER A 1 193 ? -10.275 16.670 12.660 1.00 75.44 193 SER A CA 1
ATOM 1508 C C . SER A 1 193 ? -9.655 16.526 14.053 1.00 75.44 193 SER A C 1
ATOM 1510 O O . SER A 1 193 ? -8.667 15.829 14.270 1.00 75.44 193 SER A O 1
ATOM 1512 N N . ALA A 1 194 ? -10.290 17.164 15.043 1.00 84.06 194 ALA A N 1
ATOM 1513 C CA . ALA A 1 194 ? -9.966 16.964 16.457 1.00 84.06 194 ALA A CA 1
ATOM 1514 C C . ALA A 1 194 ? -10.109 15.488 16.878 1.00 84.06 194 ALA A C 1
ATOM 1516 O O . ALA A 1 194 ? -9.414 15.033 17.779 1.00 84.06 194 ALA A O 1
ATOM 1517 N N . VAL A 1 195 ? -10.974 14.740 16.186 1.00 86.56 195 VAL A N 1
ATOM 1518 C CA . VAL A 1 195 ? -11.232 13.323 16.449 1.00 86.56 195 VAL A CA 1
ATOM 1519 C C . VAL A 1 195 ? -10.054 12.442 16.030 1.00 86.56 195 VAL A C 1
ATOM 1521 O O . VAL A 1 195 ? -9.675 11.546 16.778 1.00 86.56 195 VAL A O 1
ATOM 1524 N N . GLU A 1 196 ? -9.420 12.715 14.885 1.00 87.75 196 GLU A N 1
ATOM 1525 C CA . GLU A 1 196 ? -8.171 12.044 14.491 1.00 87.75 196 GLU A CA 1
ATOM 1526 C C . GLU A 1 196 ? -7.063 12.268 15.528 1.00 87.75 196 GLU A C 1
ATOM 1528 O O . GLU A 1 196 ? -6.308 11.350 15.852 1.00 87.75 196 GLU A O 1
ATOM 1533 N N . ALA A 1 197 ? -6.959 13.491 16.057 1.00 89.69 197 ALA A N 1
ATOM 1534 C CA . ALA A 1 197 ? -5.982 13.826 17.088 1.00 89.69 197 ALA A CA 1
ATOM 1535 C C . ALA A 1 197 ? -6.273 13.099 18.411 1.00 89.69 197 ALA A C 1
ATOM 1537 O O . ALA A 1 197 ? -5.349 12.553 19.010 1.00 89.69 197 ALA A O 1
ATOM 1538 N N . GLU A 1 198 ? -7.540 13.038 18.832 1.00 92.44 198 GLU A N 1
ATOM 1539 C CA . GLU A 1 198 ? -7.980 12.298 20.021 1.00 92.44 198 GLU A CA 1
ATOM 1540 C C . GLU A 1 198 ? -7.695 10.796 19.891 1.00 92.44 198 GLU A C 1
ATOM 1542 O O . GLU A 1 198 ? -7.123 10.193 20.797 1.00 92.44 198 GLU A O 1
ATOM 1547 N N . LEU A 1 199 ? -8.025 10.195 18.743 1.00 93.06 199 LEU A N 1
ATOM 1548 C CA . LEU A 1 199 ? -7.748 8.784 18.480 1.00 93.06 199 LEU A CA 1
ATOM 1549 C C . LEU A 1 199 ? -6.241 8.494 18.491 1.00 93.06 199 LEU A C 1
ATOM 1551 O O . LEU A 1 199 ? -5.814 7.510 19.094 1.00 93.06 199 LEU A O 1
ATOM 1555 N N . ARG A 1 200 ? -5.428 9.358 17.867 1.00 93.75 200 ARG A N 1
ATOM 1556 C CA . ARG A 1 200 ? -3.963 9.238 17.893 1.00 93.75 200 ARG A CA 1
ATOM 1557 C C . ARG A 1 200 ? -3.428 9.339 19.320 1.00 93.75 200 ARG A C 1
ATOM 1559 O O . ARG A 1 200 ? -2.631 8.497 19.708 1.00 93.75 200 ARG A O 1
ATOM 1566 N N . ALA A 1 201 ? -3.888 10.312 20.105 1.00 94.44 201 ALA A N 1
ATOM 1567 C CA . ALA A 1 201 ? -3.471 10.472 21.498 1.00 94.44 201 ALA A CA 1
ATOM 1568 C C . ALA A 1 201 ? -3.812 9.232 22.339 1.00 94.44 201 ALA A C 1
ATOM 1570 O O . ALA A 1 201 ? -2.933 8.683 22.999 1.00 94.44 201 ALA A O 1
ATOM 1571 N N . ALA A 1 202 ? -5.046 8.731 22.238 1.00 95.25 202 ALA A N 1
ATOM 1572 C CA . ALA A 1 202 ? -5.486 7.560 22.991 1.00 95.25 202 ALA A CA 1
ATOM 1573 C C . ALA A 1 202 ? -4.720 6.277 22.617 1.00 95.25 202 ALA A C 1
ATOM 1575 O O . ALA A 1 202 ? -4.504 5.412 23.467 1.00 95.25 202 ALA A O 1
ATOM 1576 N N . LEU A 1 203 ? -4.302 6.136 21.353 1.00 95.94 203 LEU A N 1
ATOM 1577 C CA . LEU A 1 203 ? -3.433 5.038 20.927 1.00 95.94 203 LEU A CA 1
ATOM 1578 C C . LEU A 1 203 ? -1.993 5.225 21.425 1.00 95.94 203 LEU A C 1
ATOM 1580 O O . LEU A 1 203 ? -1.416 4.266 21.930 1.00 95.94 203 LEU A O 1
ATOM 1584 N N . SER A 1 204 ? -1.435 6.437 21.356 1.00 95.75 204 SER A N 1
ATOM 1585 C CA . SER A 1 204 ? -0.084 6.748 21.852 1.00 95.75 204 SER A CA 1
ATOM 1586 C C . SER A 1 204 ? 0.072 6.569 23.363 1.00 95.75 204 SER A C 1
ATOM 1588 O O . SER A 1 204 ? 1.158 6.234 23.830 1.00 95.75 204 SER A O 1
ATOM 1590 N N . GLU A 1 205 ? -0.995 6.784 24.137 1.00 96.31 205 GLU A N 1
ATOM 1591 C CA . GLU A 1 205 ? -1.018 6.521 25.583 1.00 96.31 205 GLU A CA 1
ATOM 1592 C C . GLU A 1 205 ? -0.918 5.027 25.911 1.00 96.31 205 GLU A C 1
ATOM 1594 O O . GLU A 1 205 ? -0.419 4.669 26.975 1.00 96.31 205 GLU A O 1
ATOM 1599 N N . ARG A 1 206 ? -1.382 4.152 25.009 1.00 95.94 206 ARG A N 1
ATOM 1600 C CA . ARG A 1 206 ? -1.418 2.696 25.220 1.00 95.94 206 ARG A CA 1
ATOM 1601 C C . ARG A 1 206 ? -0.280 1.952 24.537 1.00 95.94 206 ARG A C 1
ATOM 1603 O O . ARG A 1 206 ? 0.067 0.866 24.989 1.00 95.94 206 ARG A O 1
ATOM 1610 N N . PHE A 1 207 ? 0.263 2.501 23.452 1.00 97.00 207 PHE A N 1
ATOM 1611 C CA . PHE A 1 207 ? 1.224 1.810 22.602 1.00 97.00 207 PHE A CA 1
ATOM 1612 C C . PHE A 1 207 ? 2.406 2.689 22.191 1.00 97.00 207 PHE A C 1
ATOM 1614 O O . PHE A 1 207 ? 2.294 3.905 22.022 1.00 97.00 207 PHE A O 1
ATOM 1621 N N . GLU A 1 208 ? 3.539 2.041 21.955 1.00 96.31 208 GLU A N 1
ATOM 1622 C CA . GLU A 1 208 ? 4.771 2.618 21.419 1.00 96.31 208 GLU A CA 1
ATOM 1623 C C . GLU A 1 208 ? 4.875 2.416 19.896 1.00 96.31 208 GLU A C 1
ATOM 1625 O O . GLU A 1 208 ? 5.887 1.937 19.390 1.00 96.31 208 GLU A O 1
ATOM 1630 N N . PHE A 1 209 ? 3.815 2.756 19.154 1.00 95.75 209 PHE A N 1
ATOM 1631 C CA . PHE A 1 209 ? 3.827 2.734 17.684 1.00 95.75 209 PHE A CA 1
ATOM 1632 C C . PHE A 1 209 ? 4.361 4.035 17.075 1.00 95.75 209 PHE A C 1
ATOM 1634 O O . PHE A 1 209 ? 4.376 5.097 17.706 1.00 95.75 209 PHE A O 1
ATOM 1641 N N . THR A 1 210 ? 4.732 3.956 15.801 1.00 94.50 210 THR A N 1
ATOM 1642 C CA . THR A 1 210 ? 5.062 5.108 14.959 1.00 94.50 210 THR A CA 1
ATOM 1643 C C . THR A 1 210 ? 3.780 5.785 14.451 1.00 94.50 210 THR A C 1
ATOM 1645 O O . THR A 1 210 ? 2.953 5.144 13.808 1.00 94.50 210 THR A O 1
ATOM 1648 N N . PHE A 1 211 ? 3.615 7.093 14.705 1.00 93.62 211 PHE A N 1
ATOM 1649 C CA . PHE A 1 211 ? 2.396 7.861 14.364 1.00 93.62 211 PHE A CA 1
ATOM 1650 C C . PHE A 1 211 ? 2.629 9.088 13.460 1.00 93.62 211 PHE A C 1
ATOM 1652 O O . PHE A 1 211 ? 1.692 9.854 13.213 1.00 93.62 211 PHE A O 1
ATOM 1659 N N . ASP A 1 212 ? 3.855 9.311 12.989 1.00 92.69 212 ASP A N 1
ATOM 1660 C CA . ASP A 1 212 ? 4.257 10.448 12.141 1.00 92.69 212 ASP A CA 1
ATOM 1661 C C . ASP A 1 212 ? 4.120 10.171 10.628 1.00 92.69 212 ASP A C 1
ATOM 1663 O O . ASP A 1 212 ? 4.269 11.072 9.793 1.00 92.69 212 ASP A O 1
ATOM 1667 N N . HIS A 1 213 ? 3.786 8.934 10.258 1.00 94.81 213 HIS A N 1
ATOM 1668 C CA . HIS A 1 213 ? 3.482 8.546 8.886 1.00 94.81 213 HIS A CA 1
ATOM 1669 C C . HIS A 1 213 ? 2.058 8.961 8.491 1.00 94.81 213 HIS A C 1
ATOM 1671 O O . HIS A 1 213 ? 1.104 8.782 9.247 1.00 94.81 213 HIS A O 1
ATOM 1677 N N . SER A 1 214 ? 1.907 9.479 7.269 1.00 95.00 214 SER A N 1
ATOM 1678 C CA . SER A 1 214 ? 0.635 10.010 6.748 1.00 95.00 214 SER A CA 1
ATOM 1679 C C . SER A 1 214 ? 0.213 9.422 5.401 1.00 95.00 214 SER A C 1
ATOM 1681 O O . SER A 1 214 ? -0.876 9.717 4.906 1.00 95.00 214 SER A O 1
ATOM 1683 N N . ALA A 1 215 ? 1.054 8.590 4.782 1.00 96.75 215 ALA A N 1
ATOM 1684 C CA . ALA A 1 215 ? 0.747 7.960 3.510 1.00 96.75 215 ALA A CA 1
ATOM 1685 C C . ALA A 1 215 ? 1.279 6.530 3.379 1.00 96.75 215 ALA A C 1
ATOM 1687 O O . ALA A 1 215 ? 2.261 6.151 4.015 1.00 96.75 215 ALA A O 1
ATOM 1688 N N . ILE A 1 216 ? 0.642 5.760 2.493 1.00 97.62 216 ILE A N 1
ATOM 1689 C CA . ILE A 1 216 ? 1.061 4.419 2.057 1.00 97.62 216 ILE A CA 1
ATOM 1690 C C . ILE A 1 216 ? 1.248 4.430 0.540 1.00 97.62 216 ILE A C 1
ATOM 1692 O O . ILE A 1 216 ? 0.349 4.847 -0.194 1.00 97.62 216 ILE A O 1
ATOM 1696 N N . ARG A 1 217 ? 2.388 3.941 0.048 1.00 96.94 217 ARG A N 1
ATOM 1697 C CA . ARG A 1 217 ? 2.701 3.826 -1.384 1.00 96.94 217 ARG A CA 1
ATOM 1698 C C . ARG A 1 217 ? 1.854 2.730 -2.055 1.00 96.94 217 ARG A C 1
ATOM 1700 O O . ARG A 1 217 ? 1.888 1.578 -1.638 1.00 96.94 217 ARG A O 1
ATOM 1707 N N . LEU A 1 218 ? 1.133 3.066 -3.131 1.00 93.12 218 LEU A N 1
ATOM 1708 C CA . LEU A 1 218 ? 0.234 2.148 -3.860 1.00 93.12 218 LEU A CA 1
ATOM 1709 C C . LEU A 1 218 ? 0.785 1.707 -5.223 1.00 93.12 218 LEU A C 1
ATOM 1711 O O . LEU A 1 218 ? 1.267 2.535 -5.983 1.00 93.12 218 LEU A O 1
ATOM 1715 N N . ASP A 1 219 ? 0.580 0.464 -5.656 1.00 84.94 219 ASP A N 1
ATOM 1716 C CA . ASP A 1 219 ? 1.023 0.036 -7.002 1.00 84.94 219 ASP A CA 1
ATOM 1717 C C . ASP A 1 219 ? 0.358 0.787 -8.158 1.00 84.94 219 ASP A C 1
ATOM 1719 O O . ASP A 1 219 ? 0.939 0.957 -9.230 1.00 84.94 219 ASP A O 1
ATOM 1723 N N . ARG A 1 220 ? -0.892 1.213 -7.960 1.00 85.12 220 ARG A N 1
ATOM 1724 C CA . ARG A 1 220 ? -1.700 1.871 -8.986 1.00 85.12 220 ARG A CA 1
ATOM 1725 C C . ARG A 1 220 ? -2.155 3.245 -8.516 1.00 85.12 220 ARG A C 1
ATOM 1727 O O . ARG A 1 220 ? -2.414 3.411 -7.323 1.00 85.12 220 ARG A O 1
ATOM 1734 N N . PRO A 1 221 ? -2.331 4.202 -9.444 1.00 87.00 221 PRO A N 1
ATOM 1735 C CA . PRO A 1 221 ? -2.902 5.491 -9.104 1.00 87.00 221 PRO A CA 1
ATOM 1736 C C . PRO A 1 221 ? -4.284 5.345 -8.464 1.00 87.00 221 PRO A C 1
ATOM 1738 O O . PRO A 1 221 ? -5.168 4.656 -8.985 1.00 87.00 221 PRO A O 1
ATOM 1741 N N . PHE A 1 222 ? -4.478 6.034 -7.349 1.00 86.88 222 PHE A N 1
ATOM 1742 C CA . PHE A 1 222 ? -5.769 6.284 -6.743 1.00 86.88 222 PHE A CA 1
ATOM 1743 C C . PHE A 1 222 ? -6.077 7.775 -6.899 1.00 86.88 222 PHE A C 1
ATOM 1745 O O . PHE A 1 222 ? -5.462 8.625 -6.263 1.00 86.88 222 PHE A O 1
ATOM 1752 N N . PHE A 1 223 ? -7.012 8.088 -7.802 1.00 87.88 223 PHE A N 1
ATOM 1753 C CA . PHE A 1 223 ? -7.155 9.439 -8.360 1.00 87.88 223 PHE A CA 1
ATOM 1754 C C . PHE A 1 223 ? -5.853 9.894 -9.032 1.00 87.88 223 PHE A C 1
ATOM 1756 O O . PHE A 1 223 ? -5.367 9.178 -9.906 1.00 87.88 223 PHE A O 1
ATOM 1763 N N . ASP A 1 224 ? -5.316 11.049 -8.650 1.00 89.31 224 ASP A N 1
ATOM 1764 C CA . ASP A 1 224 ? -4.139 11.654 -9.279 1.00 89.31 224 ASP A CA 1
ATOM 1765 C C . ASP A 1 224 ? -2.848 11.373 -8.485 1.00 89.31 224 ASP A C 1
ATOM 1767 O O . ASP A 1 224 ? -1.797 11.941 -8.769 1.00 89.31 224 ASP A O 1
ATOM 1771 N N . HIS A 1 225 ? -2.907 10.472 -7.499 1.00 90.75 225 HIS A N 1
ATOM 1772 C CA . HIS A 1 225 ? -1.796 10.117 -6.616 1.00 90.75 225 HIS A CA 1
ATOM 1773 C C . HIS A 1 225 ? -1.515 8.615 -6.645 1.00 90.75 225 HIS A C 1
ATOM 1775 O O . HIS A 1 225 ? -2.410 7.809 -6.880 1.00 90.75 225 HIS A O 1
ATOM 1781 N N . VAL A 1 226 ? -0.271 8.224 -6.373 1.00 93.31 226 VAL A N 1
ATOM 1782 C CA . VAL A 1 226 ? 0.139 6.814 -6.207 1.00 93.31 226 VAL A CA 1
ATOM 1783 C C . VAL A 1 226 ? 0.398 6.476 -4.734 1.00 93.31 226 VAL A C 1
ATOM 1785 O O . VAL A 1 226 ? 1.266 5.672 -4.384 1.00 93.31 226 VAL A O 1
ATOM 1788 N N . GLU A 1 227 ? -0.373 7.127 -3.870 1.00 95.06 227 GLU A N 1
ATOM 1789 C CA . GLU A 1 227 ? -0.358 7.016 -2.418 1.00 95.06 227 GLU A CA 1
ATOM 1790 C C . GLU A 1 227 ? -1.794 7.077 -1.876 1.00 95.06 227 GLU A C 1
ATOM 1792 O O . GLU A 1 227 ? -2.669 7.694 -2.488 1.00 95.06 227 GLU A O 1
ATOM 1797 N N . ALA A 1 228 ? -2.040 6.408 -0.751 1.00 95.56 228 ALA A N 1
ATOM 1798 C CA . ALA A 1 228 ? -3.264 6.529 0.038 1.00 95.56 228 ALA A CA 1
ATOM 1799 C C . ALA A 1 228 ? -2.977 7.289 1.333 1.00 95.56 228 ALA A C 1
ATOM 1801 O O . ALA A 1 228 ? -1.894 7.134 1.891 1.00 95.56 228 ALA A O 1
ATOM 1802 N N . TRP A 1 229 ? -3.972 8.028 1.828 1.00 95.12 229 TRP A N 1
ATOM 1803 C CA . TRP A 1 229 ? -3.908 8.785 3.084 1.00 95.12 229 TRP A CA 1
ATOM 1804 C C . TRP A 1 229 ? -4.972 8.281 4.065 1.00 95.12 229 TRP A C 1
ATOM 1806 O O . TRP A 1 229 ? -6.118 8.729 3.982 1.00 95.12 229 TRP A O 1
ATOM 1816 N N . PRO A 1 230 ? -4.669 7.270 4.891 1.00 94.94 230 PRO A N 1
ATOM 1817 C CA . PRO A 1 230 ? -5.489 6.914 6.046 1.00 94.94 230 PRO A CA 1
ATOM 1818 C C . PRO A 1 230 ? -5.385 7.956 7.160 1.00 94.94 230 PRO A C 1
ATOM 1820 O O . PRO A 1 230 ? -4.394 8.682 7.235 1.00 94.94 230 PRO A O 1
ATOM 1823 N N . ASP A 1 231 ? -6.367 7.973 8.054 1.00 93.69 231 ASP A N 1
ATOM 1824 C CA . ASP A 1 231 ? -6.390 8.884 9.204 1.00 93.69 231 ASP A CA 1
ATOM 1825 C C . ASP A 1 231 ? -5.281 8.568 10.214 1.00 93.69 231 ASP A C 1
ATOM 1827 O O . ASP A 1 231 ? -4.629 9.464 10.763 1.00 93.69 231 ASP A O 1
ATOM 1831 N N . ILE A 1 232 ? -5.045 7.272 10.442 1.00 95.31 232 ILE A N 1
ATOM 1832 C CA . ILE A 1 232 ? -3.930 6.767 11.241 1.00 95.31 232 ILE A CA 1
ATOM 1833 C C . ILE A 1 232 ? -3.282 5.592 10.516 1.00 95.31 232 ILE A C 1
ATOM 1835 O O . ILE A 1 232 ? -3.949 4.704 9.985 1.00 95.31 232 ILE A O 1
ATOM 1839 N N . ILE A 1 233 ? -1.955 5.574 10.530 1.00 96.88 233 ILE A N 1
ATOM 1840 C CA . ILE A 1 233 ? -1.132 4.491 10.005 1.00 96.88 233 ILE A CA 1
ATOM 1841 C C . ILE A 1 233 ? -0.395 3.873 11.188 1.00 96.88 233 ILE A C 1
ATOM 1843 O O . ILE A 1 233 ? 0.207 4.603 11.967 1.00 96.88 233 ILE A O 1
ATOM 1847 N N . LEU A 1 234 ? -0.434 2.544 11.297 1.00 97.44 234 LEU A N 1
ATOM 1848 C CA . LEU A 1 234 ? 0.364 1.760 12.241 1.00 97.44 234 LEU A CA 1
ATOM 1849 C C . LEU A 1 234 ? 1.358 0.901 11.440 1.00 97.44 234 LEU A C 1
ATOM 1851 O O . LEU A 1 234 ? 1.002 -0.214 11.029 1.00 97.44 234 LEU A O 1
ATOM 1855 N N . PRO A 1 235 ? 2.566 1.417 11.134 1.00 96.94 235 PRO A N 1
ATOM 1856 C CA . PRO A 1 235 ? 3.543 0.737 10.282 1.00 96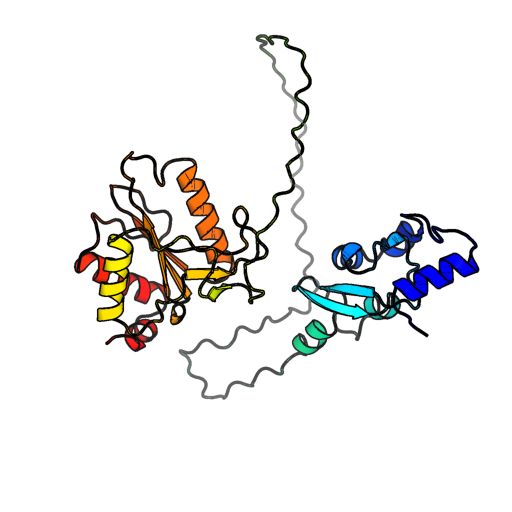.94 235 PRO A CA 1
ATOM 1857 C C . PRO A 1 235 ? 3.950 -0.644 10.784 1.00 96.94 235 PRO A C 1
ATOM 1859 O O . PRO A 1 235 ? 4.020 -1.585 9.990 1.00 96.94 235 PRO A O 1
ATOM 1862 N N . GLU A 1 236 ? 4.154 -0.782 12.091 1.00 96.12 236 GLU A N 1
ATOM 1863 C CA . GLU A 1 236 ? 4.594 -2.014 12.748 1.00 96.12 236 GLU A CA 1
ATOM 1864 C C . GLU A 1 236 ? 3.580 -3.136 12.547 1.00 96.12 236 GLU A C 1
ATOM 1866 O O . GLU A 1 236 ? 3.941 -4.287 12.309 1.00 96.12 236 GLU A O 1
ATOM 1871 N N . LEU A 1 237 ? 2.295 -2.780 12.565 1.00 96.38 237 LEU A N 1
ATOM 1872 C CA . LEU A 1 237 ? 1.206 -3.717 12.344 1.00 96.38 237 LEU A CA 1
ATOM 1873 C C . LEU A 1 237 ? 0.805 -3.815 10.870 1.00 96.38 237 LEU A C 1
ATOM 1875 O O . LEU A 1 237 ? 0.008 -4.685 10.532 1.00 96.38 237 LEU A O 1
ATOM 1879 N N . ARG A 1 238 ? 1.291 -2.956 9.965 1.00 97.50 238 ARG A N 1
ATOM 1880 C CA . ARG A 1 238 ? 0.746 -2.831 8.597 1.00 97.50 238 ARG A CA 1
ATOM 1881 C C . ARG A 1 238 ? -0.786 -2.702 8.619 1.00 97.50 238 ARG A C 1
ATOM 1883 O O . ARG A 1 238 ? -1.487 -3.400 7.879 1.00 97.50 238 ARG A O 1
ATOM 1890 N N . VAL A 1 239 ? -1.308 -1.863 9.515 1.00 98.12 239 VAL A N 1
ATOM 1891 C CA . VAL A 1 239 ? -2.744 -1.564 9.640 1.00 98.12 239 VAL A CA 1
ATOM 1892 C C . VAL A 1 239 ? -2.974 -0.076 9.393 1.00 98.12 239 VAL A C 1
ATOM 1894 O O . VAL A 1 239 ? -2.301 0.774 9.972 1.00 98.12 239 VAL A O 1
ATOM 1897 N N . ALA A 1 240 ? -3.926 0.229 8.520 1.00 97.62 240 ALA A N 1
ATOM 1898 C CA . ALA A 1 240 ? -4.451 1.565 8.283 1.00 97.62 240 ALA A CA 1
ATOM 1899 C C . ALA A 1 240 ? -5.808 1.701 8.982 1.00 97.62 240 ALA A C 1
ATOM 1901 O O . ALA A 1 240 ? -6.660 0.819 8.853 1.00 97.62 240 ALA A O 1
ATOM 1902 N N . ILE A 1 241 ? -6.015 2.797 9.705 1.00 96.75 241 ILE A N 1
ATOM 1903 C CA . ILE A 1 241 ? -7.270 3.092 10.393 1.00 96.75 241 ILE A CA 1
ATOM 1904 C C . ILE A 1 241 ? -7.916 4.306 9.730 1.00 96.75 241 ILE A C 1
ATOM 1906 O O . ILE A 1 241 ? -7.252 5.312 9.483 1.00 96.75 241 ILE A O 1
ATOM 1910 N N . GLU A 1 242 ? -9.213 4.200 9.462 1.00 94.75 242 GLU A N 1
ATOM 1911 C CA . GLU A 1 242 ? -10.049 5.305 8.984 1.00 94.75 242 GLU A CA 1
ATOM 1912 C C . GLU A 1 242 ? -11.140 5.575 10.024 1.00 94.75 242 GLU A C 1
ATOM 1914 O O . GLU A 1 242 ? -11.737 4.642 10.564 1.00 94.75 242 GLU A O 1
ATOM 1919 N N . TYR A 1 243 ? -11.427 6.836 10.296 1.00 92.38 243 TYR A N 1
ATOM 1920 C CA . TYR A 1 243 ? -12.541 7.293 11.102 1.00 92.38 243 TYR A CA 1
ATOM 1921 C C . TYR A 1 243 ? -13.593 7.918 10.183 1.00 92.38 243 TYR A C 1
ATOM 1923 O O . TYR A 1 243 ? -13.487 9.062 9.747 1.00 92.38 243 TYR A O 1
ATOM 1931 N N . ASP A 1 244 ? -14.660 7.171 9.923 1.00 89.12 244 ASP A N 1
ATOM 1932 C CA . ASP A 1 244 ? -15.735 7.628 9.055 1.00 89.12 244 ASP A CA 1
ATOM 1933 C C . ASP A 1 244 ? -16.894 8.187 9.886 1.00 89.12 244 ASP A C 1
ATOM 1935 O O . ASP A 1 244 ? -17.477 7.513 10.749 1.00 89.12 244 ASP A O 1
ATOM 1939 N N . SER A 1 245 ? -17.311 9.405 9.554 1.00 82.94 245 SER A N 1
ATOM 1940 C CA . SER A 1 245 ? -18.545 10.003 10.064 1.00 82.94 245 SER A CA 1
ATOM 1941 C C . SER A 1 245 ? -19.476 10.361 8.916 1.00 82.94 245 SER A C 1
ATOM 1943 O O . SER A 1 245 ? -19.041 10.575 7.792 1.00 82.94 245 SER A O 1
ATOM 1945 N N . THR A 1 246 ? -20.780 10.472 9.166 1.00 74.88 246 THR A N 1
ATOM 1946 C CA . THR A 1 246 ? -21.736 10.888 8.121 1.00 74.88 246 THR A CA 1
ATOM 1947 C C . THR A 1 246 ? -21.539 12.344 7.658 1.00 74.88 246 THR A C 1
ATOM 1949 O O . THR A 1 246 ? -22.233 12.799 6.741 1.00 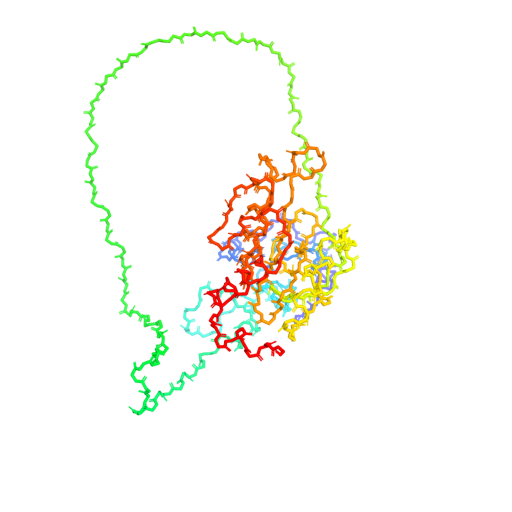74.88 246 THR A O 1
ATOM 1952 N N . GLY A 1 247 ? -20.616 13.085 8.283 1.00 69.06 247 GLY A N 1
ATOM 1953 C CA . GLY A 1 247 ? -20.357 14.497 8.033 1.00 69.06 247 GLY A CA 1
ATOM 1954 C C . GLY A 1 247 ? -21.513 15.407 8.452 1.00 69.06 247 GLY A C 1
ATOM 1955 O O . GLY A 1 247 ? -22.588 14.955 8.855 1.00 69.06 247 GLY A O 1
ATOM 1956 N N . ARG A 1 248 ? -21.327 16.727 8.305 1.00 56.50 248 ARG A N 1
ATOM 1957 C CA . ARG A 1 248 ? -22.356 17.740 8.641 1.00 56.50 248 ARG A CA 1
ATOM 1958 C C . ARG A 1 248 ? -23.628 17.650 7.789 1.00 56.50 248 ARG A C 1
ATOM 1960 O O . ARG A 1 248 ? -24.670 18.138 8.210 1.00 56.50 248 ARG A O 1
ATOM 1967 N N . HIS A 1 249 ? -23.546 17.048 6.601 1.00 55.31 249 HIS A N 1
ATOM 1968 C CA . HIS A 1 249 ? -24.652 16.970 5.639 1.00 55.31 249 HIS A CA 1
ATOM 1969 C C . HIS A 1 249 ? -25.201 15.548 5.431 1.00 55.31 249 HIS A C 1
ATOM 1971 O O . HIS A 1 249 ? -26.076 15.368 4.590 1.00 55.31 249 HIS A O 1
ATOM 1977 N N . GLY A 1 250 ? -24.706 14.537 6.156 1.00 61.03 250 GLY A N 1
ATOM 1978 C CA . GLY A 1 250 ? -25.253 13.172 6.115 1.00 61.03 250 GLY A CA 1
ATOM 1979 C C . GLY A 1 250 ? -24.972 12.371 4.835 1.00 61.03 250 GLY A C 1
ATOM 1980 O O . GLY A 1 250 ? -25.575 11.323 4.627 1.00 61.03 250 GLY A O 1
ATOM 1981 N N . LEU A 1 251 ? -24.101 12.870 3.951 1.00 59.75 251 LEU A N 1
ATOM 1982 C CA . LEU A 1 251 ? -23.834 12.300 2.620 1.00 59.75 251 LEU A CA 1
ATOM 1983 C C . LEU A 1 251 ? -22.409 11.747 2.476 1.00 59.75 251 LEU A C 1
ATOM 1985 O O . LEU A 1 251 ? -22.019 11.313 1.388 1.00 59.75 251 LEU A O 1
ATOM 1989 N N . GLU A 1 252 ? -21.589 11.831 3.519 1.00 63.41 252 GLU A N 1
ATOM 1990 C CA . GLU A 1 252 ? -20.253 11.236 3.522 1.00 63.41 252 GLU A CA 1
ATOM 1991 C C . GLU A 1 252 ? -20.380 9.716 3.706 1.00 63.41 252 GLU A C 1
ATOM 1993 O O . GLU A 1 252 ? -21.235 9.234 4.445 1.00 63.41 252 GLU A O 1
ATOM 1998 N N . HIS A 1 253 ? -19.592 8.955 2.941 1.00 63.69 253 HIS A N 1
ATOM 1999 C CA . HIS A 1 253 ? -19.545 7.483 2.968 1.00 63.69 253 HIS A CA 1
ATOM 2000 C C . HIS A 1 253 ? -20.845 6.714 2.652 1.00 63.69 253 HIS A C 1
ATOM 2002 O O . HIS A 1 253 ? -20.968 5.525 2.972 1.00 63.69 253 HIS A O 1
ATOM 2008 N N . VAL A 1 254 ? -21.798 7.351 1.966 1.00 60.47 254 VAL A N 1
ATOM 2009 C CA . VAL A 1 254 ? -23.024 6.717 1.452 1.00 60.47 254 VAL A CA 1
ATOM 2010 C C . VAL A 1 254 ? -23.012 6.707 -0.085 1.00 60.47 254 VAL A C 1
ATOM 2012 O O . VAL A 1 254 ? -22.507 7.631 -0.728 1.00 60.47 254 VAL A O 1
ATOM 2015 N N . GLY A 1 255 ? -23.547 5.645 -0.700 1.00 65.75 255 GLY A N 1
ATOM 2016 C CA . GLY A 1 255 ? -23.716 5.546 -2.157 1.00 65.75 255 GLY A CA 1
ATOM 2017 C C . GLY A 1 255 ? -22.385 5.589 -2.937 1.00 65.75 255 GLY A C 1
ATOM 2018 O O . GLY A 1 255 ? -21.474 4.833 -2.606 1.00 65.75 255 GLY A O 1
ATOM 2019 N N . PRO A 1 256 ? -22.215 6.465 -3.948 1.00 59.44 256 PRO A N 1
ATOM 2020 C CA . PRO A 1 256 ? -20.989 6.534 -4.762 1.00 59.44 256 PRO A CA 1
ATOM 2021 C C . PRO A 1 256 ? -19.694 6.784 -3.966 1.00 59.44 256 PRO A C 1
ATOM 2023 O O . PRO A 1 256 ? -18.605 6.380 -4.385 1.00 59.44 256 PRO A O 1
ATOM 2026 N N . ARG A 1 257 ? -19.789 7.436 -2.798 1.00 72.00 257 ARG A N 1
ATOM 2027 C CA . ARG A 1 257 ? -18.638 7.625 -1.899 1.00 72.00 257 ARG A CA 1
ATOM 2028 C C . ARG A 1 257 ? -18.231 6.318 -1.218 1.00 72.00 257 ARG A C 1
ATOM 2030 O O . ARG A 1 257 ? -17.047 6.015 -1.184 1.00 72.00 257 ARG A O 1
ATOM 2037 N N . GLN A 1 258 ? -19.200 5.479 -0.844 1.00 78.44 258 GLN A N 1
ATOM 2038 C CA . GLN A 1 258 ? -18.943 4.131 -0.325 1.00 78.44 258 GLN A CA 1
ATOM 2039 C C . GLN A 1 258 ? -18.218 3.239 -1.352 1.00 78.44 258 GLN A C 1
ATOM 2041 O O . GLN A 1 258 ? -17.373 2.420 -0.997 1.00 78.44 258 GLN A O 1
ATOM 2046 N N . GLU A 1 259 ? -18.523 3.377 -2.646 1.00 79.62 259 GLU A N 1
ATOM 2047 C CA . GLU A 1 259 ? -17.798 2.645 -3.696 1.00 79.62 259 GLU A CA 1
ATOM 2048 C C . GLU A 1 259 ? -16.343 3.110 -3.827 1.00 79.62 259 GLU A C 1
ATOM 2050 O O . GLU A 1 259 ? -15.442 2.297 -4.058 1.00 79.62 259 GLU A O 1
ATOM 2055 N N . THR A 1 260 ? -16.108 4.411 -3.651 1.00 84.00 260 THR A N 1
ATOM 2056 C CA . THR A 1 260 ? -14.761 4.993 -3.619 1.00 84.00 260 THR A CA 1
ATOM 2057 C C . THR A 1 260 ? -13.974 4.480 -2.417 1.00 84.00 260 THR A C 1
ATOM 2059 O O . THR A 1 260 ? -12.831 4.056 -2.593 1.00 84.00 260 THR A O 1
ATOM 2062 N N . ASP A 1 261 ? -14.604 4.423 -1.245 1.00 85.81 261 ASP A N 1
ATOM 2063 C CA . ASP A 1 261 ? -14.042 3.856 -0.016 1.00 85.81 261 ASP A CA 1
ATOM 2064 C C . ASP A 1 261 ? -13.626 2.397 -0.220 1.00 85.81 261 ASP A C 1
ATOM 2066 O O . ASP A 1 261 ? -12.461 2.047 -0.053 1.00 85.81 261 ASP A O 1
ATOM 2070 N N . ARG A 1 262 ? -14.521 1.560 -0.761 1.00 87.88 262 ARG A N 1
ATOM 2071 C CA . ARG A 1 262 ? -14.192 0.166 -1.114 1.00 87.88 262 ARG A CA 1
ATOM 2072 C C . ARG A 1 262 ? -13.061 0.053 -2.139 1.00 87.88 262 ARG A C 1
ATOM 2074 O O . ARG A 1 262 ? -12.356 -0.958 -2.185 1.00 87.88 262 ARG A O 1
ATOM 2081 N N . ARG A 1 263 ? -12.900 1.034 -3.032 1.00 89.00 263 ARG A N 1
ATOM 2082 C CA . ARG A 1 263 ? -11.774 1.066 -3.980 1.00 89.00 263 ARG A CA 1
ATOM 2083 C C . ARG A 1 263 ? -10.469 1.440 -3.275 1.00 89.00 263 ARG A C 1
ATOM 2085 O O . ARG A 1 263 ? -9.455 0.831 -3.609 1.00 89.00 263 ARG A O 1
ATOM 2092 N N . LYS A 1 264 ? -10.496 2.387 -2.328 1.00 90.06 264 LYS A N 1
ATOM 2093 C CA . LYS A 1 264 ? -9.344 2.760 -1.485 1.00 90.06 264 LYS A CA 1
ATOM 2094 C C . LYS A 1 264 ? -8.891 1.546 -0.681 1.00 90.06 264 LYS A C 1
ATOM 2096 O O . LYS A 1 264 ? -7.744 1.133 -0.808 1.00 90.06 264 LYS A O 1
ATOM 2101 N N . ASP A 1 265 ? -9.826 0.892 -0.001 1.00 92.38 265 ASP A N 1
ATOM 2102 C CA . ASP A 1 265 ? -9.564 -0.287 0.821 1.00 92.38 265 ASP A CA 1
ATOM 2103 C C . ASP A 1 265 ? -8.912 -1.417 0.018 1.00 92.38 265 ASP A C 1
ATOM 2105 O O . ASP A 1 265 ? -7.924 -2.005 0.445 1.00 92.38 265 ASP A O 1
ATOM 2109 N N . ARG A 1 266 ? -9.426 -1.710 -1.186 1.00 91.44 266 ARG A N 1
ATOM 2110 C CA . ARG A 1 266 ? -8.820 -2.719 -2.071 1.00 91.44 266 ARG A CA 1
ATOM 2111 C C . ARG A 1 266 ? -7.425 -2.328 -2.549 1.00 91.44 266 ARG A C 1
ATOM 2113 O O . ARG A 1 266 ? -6.598 -3.214 -2.732 1.00 91.44 266 ARG A O 1
ATOM 2120 N N . ALA A 1 267 ? -7.170 -1.044 -2.789 1.00 90.88 267 ALA A N 1
ATOM 2121 C CA . ALA A 1 267 ? -5.850 -0.576 -3.199 1.00 90.88 267 ALA A CA 1
ATOM 2122 C C . ALA A 1 267 ? -4.833 -0.709 -2.056 1.00 90.88 267 ALA A C 1
ATOM 2124 O O . ALA A 1 267 ? -3.742 -1.220 -2.285 1.00 90.88 267 ALA A O 1
ATOM 2125 N N . VAL A 1 268 ? -5.221 -0.326 -0.836 1.00 95.56 268 VAL A N 1
ATOM 2126 C CA . VAL A 1 268 ? -4.395 -0.446 0.377 1.00 95.56 268 VAL A CA 1
ATOM 2127 C C . VAL A 1 268 ? -4.138 -1.919 0.719 1.00 95.56 268 VAL A C 1
ATOM 2129 O O . VAL A 1 268 ? -2.988 -2.323 0.879 1.00 95.56 268 VAL A O 1
ATOM 2132 N N . ARG A 1 269 ? -5.176 -2.767 0.699 1.00 94.12 269 ARG A N 1
ATOM 2133 C CA . ARG A 1 269 ? -5.022 -4.223 0.880 1.00 94.12 269 ARG A CA 1
ATOM 2134 C C . ARG A 1 269 ? -4.170 -4.881 -0.198 1.00 94.12 269 ARG A C 1
ATOM 2136 O O . ARG A 1 269 ? -3.406 -5.797 0.089 1.00 94.12 269 ARG A O 1
ATOM 2143 N N . GLY A 1 270 ? -4.260 -4.389 -1.433 1.00 90.94 270 GLY A N 1
ATOM 2144 C CA . GLY A 1 270 ? -3.460 -4.872 -2.557 1.00 90.94 270 GLY A CA 1
ATOM 2145 C C . GLY A 1 270 ? -1.950 -4.726 -2.358 1.00 90.94 270 GLY A C 1
ATOM 2146 O O . GLY A 1 270 ? -1.205 -5.490 -2.963 1.00 90.94 270 GLY A O 1
ATOM 2147 N N . VAL A 1 271 ? -1.515 -3.807 -1.490 1.00 91.00 271 VAL A N 1
ATOM 2148 C CA . VAL A 1 271 ? -0.101 -3.567 -1.159 1.00 91.00 271 VAL A CA 1
ATOM 2149 C C . VAL A 1 271 ? 0.289 -4.078 0.236 1.00 91.00 271 VAL A C 1
ATOM 2151 O O . VAL A 1 271 ? 1.262 -3.616 0.826 1.00 91.00 271 VAL A O 1
ATOM 2154 N N . GLY A 1 272 ? -0.465 -5.042 0.777 1.00 91.62 272 GLY A N 1
ATOM 2155 C CA . GLY A 1 272 ? -0.087 -5.790 1.983 1.00 91.62 272 GLY A CA 1
ATOM 2156 C C . GLY A 1 272 ? -0.503 -5.164 3.316 1.00 91.62 272 GLY A C 1
ATOM 2157 O O . GLY A 1 272 ? 0.012 -5.567 4.357 1.00 91.62 272 GLY A O 1
ATOM 2158 N N . TRP A 1 273 ? -1.423 -4.200 3.304 1.00 97.44 273 TRP A N 1
ATOM 2159 C CA . TRP A 1 273 ? -1.973 -3.588 4.517 1.00 97.44 273 TRP A CA 1
ATOM 2160 C C . TRP A 1 273 ? -3.355 -4.140 4.853 1.00 97.44 273 TRP A C 1
ATOM 2162 O O . TRP A 1 273 ? -4.096 -4.548 3.966 1.00 97.44 273 TRP A O 1
ATOM 2172 N N . GLU A 1 274 ? -3.738 -4.113 6.124 1.00 97.44 274 GLU A N 1
ATOM 2173 C CA . GLU A 1 274 ? -5.142 -4.281 6.516 1.00 97.44 274 GLU A CA 1
ATOM 2174 C C . GLU A 1 274 ? -5.780 -2.910 6.775 1.00 97.44 274 GLU A C 1
ATOM 2176 O O . GLU A 1 274 ? -5.081 -1.962 7.134 1.00 97.44 274 GLU A O 1
ATOM 2181 N N . VAL A 1 275 ? -7.093 -2.792 6.568 1.00 96.94 275 VAL A N 1
ATOM 2182 C CA . VAL A 1 275 ? -7.849 -1.554 6.803 1.00 96.94 275 VAL A CA 1
ATOM 2183 C C . VAL A 1 275 ? -8.924 -1.810 7.848 1.00 96.94 275 VAL A C 1
ATOM 2185 O O . VAL A 1 275 ? -9.747 -2.710 7.671 1.00 96.94 275 VAL A O 1
ATOM 2188 N N . VAL A 1 276 ? -8.931 -0.994 8.898 1.00 97.50 276 VAL A N 1
ATOM 2189 C CA . VAL A 1 276 ? -9.944 -0.996 9.959 1.00 97.50 276 VAL A CA 1
ATOM 2190 C C . VAL A 1 276 ? -10.678 0.336 9.926 1.00 97.50 276 VAL A C 1
ATOM 2192 O O . VAL A 1 276 ? -10.069 1.382 10.147 1.00 97.50 276 VAL A O 1
ATOM 2195 N N . ARG A 1 277 ? -11.986 0.326 9.664 1.00 95.19 277 ARG A N 1
ATOM 2196 C CA . ARG A 1 277 ? -12.790 1.555 9.700 1.00 95.19 277 ARG A CA 1
ATOM 2197 C C . ARG A 1 277 ? -13.558 1.669 11.010 1.00 95.19 277 ARG A C 1
ATOM 2199 O O . ARG A 1 277 ? -14.285 0.757 11.392 1.00 95.19 277 ARG A O 1
ATOM 2206 N N . ILE A 1 278 ? -13.461 2.815 11.668 1.00 95.19 278 ILE A N 1
ATOM 2207 C CA . ILE A 1 278 ? -14.308 3.216 12.790 1.00 95.19 278 ILE A CA 1
ATOM 2208 C C . ILE A 1 278 ? -15.494 3.976 12.202 1.00 95.19 278 ILE A C 1
ATOM 2210 O O . ILE A 1 278 ? -15.379 5.127 11.790 1.00 95.19 278 ILE A O 1
ATOM 2214 N N . ARG A 1 279 ? -16.640 3.306 12.115 1.00 92.44 279 ARG A N 1
ATOM 2215 C CA . ARG A 1 279 ? -17.845 3.772 11.426 1.00 92.44 279 ARG A CA 1
ATOM 2216 C C . ARG A 1 279 ? -18.807 4.373 12.446 1.00 92.44 279 ARG A C 1
ATOM 2218 O O . ARG A 1 279 ? -19.305 3.669 13.327 1.00 92.44 279 ARG A O 1
ATOM 2225 N N . THR A 1 280 ? -19.093 5.668 12.321 1.00 90.31 280 THR A N 1
ATOM 2226 C CA . THR A 1 280 ? -20.028 6.386 13.207 1.00 90.31 280 THR A CA 1
ATOM 2227 C C . THR A 1 280 ? -21.321 6.795 12.506 1.00 90.31 280 THR A C 1
ATOM 2229 O O . THR A 1 280 ? -21.447 6.703 11.288 1.00 90.31 280 THR A O 1
ATOM 2232 N N . GLY A 1 281 ? -22.345 7.198 13.268 1.00 81.06 281 GLY A N 1
ATOM 2233 C CA . GLY A 1 281 ? -23.595 7.713 12.688 1.00 81.06 281 GLY A CA 1
ATOM 2234 C C . GLY A 1 281 ? -24.455 6.667 11.963 1.00 81.06 281 GLY A C 1
ATOM 2235 O O . GLY A 1 281 ? -25.147 7.007 11.008 1.00 81.06 281 GLY A O 1
ATOM 2236 N N . ARG A 1 282 ? -24.441 5.402 12.422 1.00 80.44 282 ARG A N 1
ATOM 2237 C CA . ARG A 1 282 ? -25.145 4.249 11.806 1.00 80.44 282 ARG A CA 1
ATOM 2238 C C . ARG A 1 282 ? -24.647 3.878 10.404 1.00 80.44 282 ARG A C 1
ATOM 2240 O O . ARG A 1 282 ? -25.372 3.245 9.636 1.00 80.44 282 ARG A O 1
ATOM 2247 N N . LEU A 1 283 ? -23.420 4.264 10.063 1.00 82.75 283 LEU A N 1
ATOM 2248 C CA . LEU A 1 283 ? -22.758 3.758 8.870 1.00 82.75 283 LEU A CA 1
ATOM 2249 C C . LEU A 1 283 ? -22.514 2.246 9.019 1.00 82.75 283 LEU A C 1
ATOM 2251 O O . LEU A 1 283 ? -21.929 1.840 10.021 1.00 82.75 283 LEU A O 1
ATOM 2255 N N . PRO A 1 284 ? -22.922 1.418 8.041 1.00 84.12 284 PRO A N 1
ATOM 2256 C CA . PRO A 1 284 ? -22.663 -0.014 8.096 1.00 84.12 284 PRO A CA 1
ATOM 2257 C C . PRO A 1 284 ? -21.177 -0.307 7.877 1.00 84.12 284 PRO A C 1
ATOM 2259 O O . PRO A 1 284 ? -20.491 0.421 7.133 1.00 84.12 284 PRO A O 1
ATOM 2262 N N . ALA A 1 285 ? -20.715 -1.404 8.471 1.00 88.50 285 ALA A N 1
ATOM 2263 C CA . ALA A 1 285 ? -19.415 -2.005 8.210 1.00 88.50 285 ALA A CA 1
ATOM 2264 C C . ALA A 1 285 ? -19.212 -2.306 6.712 1.00 88.50 285 ALA A C 1
ATOM 2266 O O . ALA A 1 285 ? -20.134 -2.700 5.987 1.00 88.50 285 ALA A O 1
ATOM 2267 N N . LEU A 1 286 ? -17.986 -2.102 6.233 1.00 85.06 286 LEU A N 1
ATOM 2268 C CA . LEU A 1 286 ? -17.543 -2.420 4.874 1.00 85.06 286 LEU A CA 1
ATOM 2269 C C . LEU A 1 286 ? -16.624 -3.644 4.844 1.00 85.06 286 LEU A C 1
ATOM 2271 O O . LEU A 1 286 ? -16.624 -4.370 3.846 1.00 85.06 286 LEU A O 1
ATOM 2275 N N . GLY A 1 287 ? -15.863 -3.861 5.914 1.00 85.50 287 GLY A N 1
ATOM 2276 C CA . GLY A 1 287 ? -14.975 -4.997 6.126 1.00 85.50 287 GLY A CA 1
ATOM 2277 C C . GLY A 1 287 ? -15.276 -5.768 7.419 1.00 85.50 287 GLY A C 1
ATOM 2278 O O . GLY A 1 287 ? -16.036 -5.298 8.263 1.00 85.50 287 GLY A O 1
ATOM 2279 N N . PRO A 1 288 ? -14.676 -6.960 7.580 1.00 88.81 288 PRO A N 1
ATOM 2280 C CA . PRO A 1 288 ? -14.923 -7.838 8.729 1.00 88.81 288 PRO A CA 1
ATOM 2281 C C . PRO A 1 288 ? -14.398 -7.274 10.056 1.00 88.81 288 PRO A C 1
ATOM 2283 O O . PRO A 1 288 ? -14.893 -7.655 11.108 1.00 88.81 288 PRO A O 1
ATOM 2286 N N . TYR A 1 289 ? -13.426 -6.362 9.997 1.00 95.25 289 TYR A N 1
ATOM 2287 C CA . TYR A 1 289 ? -12.770 -5.768 11.162 1.00 95.25 289 TYR A CA 1
ATOM 2288 C C . TYR A 1 289 ? -13.274 -4.356 11.488 1.00 95.25 289 TYR A C 1
ATOM 2290 O O . TYR A 1 289 ? -12.732 -3.696 12.369 1.00 95.25 289 TYR A O 1
ATOM 2298 N N . ASP A 1 290 ? -14.284 -3.861 10.770 1.00 94.88 290 ASP A N 1
ATOM 2299 C CA . ASP A 1 290 ? -14.788 -2.508 10.987 1.00 94.88 290 ASP A CA 1
ATOM 2300 C C . ASP A 1 290 ? -15.558 -2.401 12.310 1.00 94.88 290 ASP A C 1
ATOM 2302 O O . ASP A 1 290 ? -16.313 -3.290 12.711 1.00 94.88 290 ASP A O 1
ATOM 2306 N N . LEU A 1 291 ? -15.408 -1.259 12.975 1.00 95.38 291 LEU A N 1
ATOM 2307 C CA . LEU A 1 291 ? -16.034 -0.970 14.254 1.00 95.38 291 LEU A CA 1
ATOM 2308 C C . LEU A 1 291 ? -17.203 -0.012 14.075 1.00 95.38 291 LEU A C 1
ATOM 2310 O O . LEU A 1 291 ? -17.016 1.182 13.863 1.00 95.38 291 LEU A O 1
ATOM 2314 N N . GLU A 1 292 ? -18.418 -0.517 14.251 1.00 94.62 292 GLU A N 1
ATOM 2315 C CA . GLU A 1 292 ? -19.609 0.324 14.364 1.00 94.62 292 GLU A CA 1
ATOM 2316 C C . GLU A 1 292 ? -19.714 0.876 15.795 1.00 94.62 292 GLU A C 1
ATOM 2318 O O . GLU A 1 292 ? -19.873 0.119 16.767 1.00 94.62 292 GLU A O 1
ATOM 2323 N N . VAL A 1 293 ? -19.568 2.197 15.941 1.00 93.12 293 VAL A N 1
ATOM 2324 C CA . VAL A 1 293 ? -19.552 2.897 17.238 1.00 93.12 293 VAL A CA 1
ATOM 2325 C C . VAL A 1 293 ? -20.262 4.249 17.171 1.00 93.12 293 VAL A C 1
ATOM 2327 O O . VAL A 1 293 ? -20.496 4.809 16.105 1.00 93.12 293 VAL A O 1
ATOM 2330 N N . SER A 1 294 ? -20.616 4.812 18.326 1.00 87.94 294 SER A N 1
ATOM 2331 C CA . SER A 1 294 ? -21.193 6.162 18.407 1.00 87.94 294 SER A CA 1
ATOM 2332 C C . SER A 1 294 ? -20.146 7.278 18.335 1.00 87.94 294 SER A C 1
ATOM 2334 O O . SER A 1 294 ? -20.500 8.412 18.031 1.00 87.94 294 SER A O 1
ATOM 2336 N N . GLY A 1 295 ? -18.879 6.971 18.625 1.00 88.62 295 GLY A N 1
ATOM 2337 C CA . GLY A 1 295 ? -17.778 7.930 18.688 1.00 88.62 295 GLY A CA 1
ATOM 2338 C C . GLY A 1 295 ? -16.518 7.325 19.310 1.00 88.62 295 GLY A C 1
ATOM 2339 O O . GLY A 1 295 ? -16.477 6.126 19.614 1.00 88.62 295 GLY A O 1
ATOM 2340 N N . ILE A 1 296 ? -15.496 8.158 19.508 1.00 90.38 296 ILE A N 1
ATOM 2341 C CA . ILE A 1 296 ? -14.292 7.783 20.256 1.00 90.38 296 ILE A CA 1
ATOM 2342 C C . ILE A 1 296 ? -14.622 7.746 21.754 1.00 90.38 296 ILE A C 1
ATOM 2344 O O . ILE A 1 296 ? -15.345 8.588 22.276 1.00 90.38 296 ILE A O 1
ATOM 2348 N N . SER A 1 297 ? -14.184 6.682 22.422 1.00 93.12 297 SER A N 1
ATOM 2349 C CA . SER A 1 297 ? -14.379 6.436 23.853 1.00 93.12 297 SER A CA 1
ATOM 2350 C C . SER A 1 297 ? -13.383 5.375 24.319 1.00 93.12 297 SER A C 1
ATOM 2352 O O . SER A 1 297 ? -12.887 4.613 23.488 1.00 93.12 297 SER A O 1
ATOM 2354 N N . GLY A 1 298 ? -13.150 5.234 25.629 1.00 93.25 298 GLY A N 1
ATOM 2355 C CA . GLY A 1 298 ? -12.275 4.173 26.159 1.00 93.25 298 GLY A CA 1
ATOM 2356 C C . GLY A 1 298 ? -12.657 2.766 25.672 1.00 93.25 298 GLY A C 1
ATOM 2357 O O . GLY A 1 298 ? -11.789 2.003 25.254 1.00 93.25 298 GLY A O 1
ATOM 2358 N N . ARG A 1 299 ? -13.965 2.476 25.590 1.00 95.06 299 ARG A N 1
ATOM 2359 C CA . ARG A 1 299 ? -14.495 1.214 25.043 1.00 95.06 299 ARG A CA 1
ATOM 2360 C C . ARG A 1 299 ? -14.208 1.055 23.547 1.00 95.06 299 ARG A C 1
ATOM 2362 O O . ARG A 1 299 ? -13.959 -0.052 23.082 1.00 95.06 299 ARG A O 1
ATOM 2369 N N . THR A 1 300 ? -14.269 2.143 22.778 1.00 95.00 300 THR A N 1
ATOM 2370 C CA . THR A 1 300 ? -13.915 2.126 21.349 1.00 95.00 300 THR A CA 1
ATOM 2371 C C . THR A 1 300 ? -12.446 1.752 21.172 1.00 95.00 300 THR A C 1
ATOM 2373 O O . THR A 1 300 ? -12.138 0.917 20.326 1.00 95.00 300 THR A O 1
ATOM 2376 N N . ILE A 1 301 ? -11.557 2.309 22.003 1.00 96.56 301 ILE A N 1
ATOM 2377 C CA . ILE A 1 301 ? -10.123 1.996 21.958 1.00 96.56 301 ILE A CA 1
ATOM 2378 C C . ILE A 1 301 ? -9.854 0.550 22.387 1.00 96.56 301 ILE A C 1
ATOM 2380 O O . ILE A 1 301 ? -9.068 -0.123 21.738 1.00 96.56 301 ILE A O 1
ATOM 2384 N N . GLU A 1 302 ? -10.538 0.032 23.412 1.00 96.56 302 GLU A N 1
ATOM 2385 C CA . GLU A 1 302 ? -10.446 -1.390 23.797 1.00 96.56 302 GLU A CA 1
ATOM 2386 C C . GLU A 1 302 ? -10.849 -2.325 22.651 1.00 96.56 302 GLU A C 1
ATOM 2388 O O . GLU A 1 302 ? -10.086 -3.216 22.288 1.00 96.56 302 GLU A O 1
ATOM 2393 N N . ARG A 1 303 ? -11.998 -2.069 22.009 1.00 97.50 303 ARG A N 1
ATOM 2394 C CA . ARG A 1 303 ? -12.443 -2.857 20.847 1.00 97.50 303 ARG A CA 1
ATOM 2395 C C . ARG A 1 303 ? -11.455 -2.781 19.686 1.00 97.50 303 ARG A C 1
ATOM 2397 O O . ARG A 1 303 ? -11.233 -3.783 19.010 1.00 97.50 303 ARG A O 1
ATOM 2404 N N . LEU A 1 304 ? -10.870 -1.608 19.445 1.00 97.69 304 LEU A N 1
ATOM 2405 C CA . LEU A 1 304 ? -9.831 -1.438 18.435 1.00 97.69 304 LEU A CA 1
ATOM 2406 C C . LEU A 1 304 ? -8.585 -2.248 18.784 1.00 97.69 304 LEU A C 1
ATOM 2408 O O . LEU A 1 304 ? -8.086 -2.964 17.925 1.00 97.69 304 LEU A O 1
ATOM 2412 N N . THR A 1 305 ? -8.123 -2.204 20.032 1.00 97.81 305 THR A N 1
ATOM 2413 C CA . THR A 1 305 ? -7.009 -3.033 20.502 1.00 97.81 305 THR A CA 1
ATOM 2414 C C . THR A 1 305 ? -7.280 -4.517 20.269 1.00 97.81 305 THR A C 1
ATOM 2416 O O . THR A 1 305 ? -6.440 -5.193 19.680 1.00 97.81 305 THR A O 1
ATOM 2419 N N . ASP A 1 306 ? -8.453 -5.022 20.645 1.00 97.69 306 ASP A N 1
ATOM 2420 C CA . ASP A 1 306 ? -8.795 -6.433 20.432 1.00 97.69 306 ASP A CA 1
ATOM 2421 C C . ASP A 1 306 ? -8.852 -6.793 18.942 1.00 97.69 306 ASP A C 1
ATOM 2423 O O . ASP A 1 306 ? -8.367 -7.848 18.539 1.00 97.69 306 ASP A O 1
ATOM 2427 N N . THR A 1 307 ? -9.337 -5.876 18.104 1.00 98.00 307 THR A N 1
ATOM 2428 C CA . THR A 1 307 ? -9.333 -6.040 16.643 1.00 98.00 307 THR A CA 1
ATOM 2429 C C . THR A 1 307 ? -7.908 -6.108 16.089 1.00 98.00 307 THR A C 1
ATOM 2431 O O . THR A 1 307 ? -7.601 -6.960 15.258 1.00 98.00 307 THR A O 1
ATOM 2434 N N . LEU A 1 308 ? -6.994 -5.258 16.568 1.00 96.94 308 LEU A N 1
ATOM 2435 C CA . LEU A 1 308 ? -5.581 -5.320 16.179 1.00 96.94 308 LEU A CA 1
ATOM 2436 C C . LEU A 1 308 ? -4.961 -6.669 16.575 1.00 96.94 308 LEU A C 1
ATOM 2438 O O . LEU A 1 308 ? -4.227 -7.265 15.780 1.00 96.94 308 LEU A O 1
ATOM 2442 N N . ARG A 1 309 ? -5.288 -7.178 17.770 1.00 96.56 309 ARG A N 1
ATOM 2443 C CA . ARG A 1 309 ? -4.845 -8.499 18.248 1.00 96.56 309 ARG A CA 1
ATOM 2444 C C . ARG A 1 309 ? -5.417 -9.635 17.408 1.00 96.56 309 ARG A C 1
ATOM 2446 O O . ARG A 1 309 ? -4.711 -10.611 17.176 1.00 96.56 309 ARG A O 1
ATOM 2453 N N . GLU A 1 310 ? -6.647 -9.517 16.921 1.00 95.81 310 GLU A N 1
ATOM 2454 C CA . GLU A 1 310 ? -7.231 -10.489 15.993 1.00 95.81 310 GLU A CA 1
ATOM 2455 C C . GLU A 1 310 ? -6.497 -10.488 14.641 1.00 95.81 310 GLU A C 1
ATOM 2457 O O . GLU A 1 310 ? -6.184 -11.547 14.101 1.00 95.81 310 GLU A O 1
ATOM 2462 N N . ILE A 1 311 ? -6.155 -9.306 14.118 1.00 93.62 311 ILE A N 1
ATOM 2463 C CA . ILE A 1 311 ? -5.512 -9.149 12.804 1.00 93.62 311 ILE A CA 1
ATOM 2464 C C . ILE A 1 311 ? -4.042 -9.605 12.804 1.00 93.62 311 ILE A C 1
ATOM 2466 O O . ILE A 1 311 ? -3.564 -10.135 11.794 1.00 93.62 311 ILE A O 1
ATOM 2470 N N . ARG A 1 312 ? -3.288 -9.348 13.884 1.00 93.81 312 ARG A N 1
ATOM 2471 C CA . ARG A 1 312 ? -1.827 -9.592 13.943 1.00 93.81 312 ARG A CA 1
ATOM 2472 C C . ARG A 1 312 ? -1.363 -10.573 15.013 1.00 93.81 312 ARG A C 1
ATOM 2474 O O . ARG A 1 312 ? -0.205 -10.978 14.987 1.00 93.81 312 ARG A O 1
ATOM 2481 N N . GLY A 1 313 ? -2.254 -11.001 15.896 1.00 90.00 313 GLY A N 1
ATOM 2482 C CA . GLY A 1 313 ? -1.936 -11.826 17.054 1.00 90.00 313 GLY A CA 1
ATOM 2483 C C . GLY A 1 313 ? -1.639 -10.982 18.292 1.00 90.00 313 GLY A C 1
ATOM 2484 O O . GLY A 1 313 ? -0.917 -9.986 18.231 1.00 90.00 313 GLY A O 1
ATOM 2485 N N . ALA A 1 314 ? -2.174 -11.416 19.437 1.00 91.88 314 ALA A N 1
ATOM 2486 C CA . ALA A 1 314 ? -2.054 -10.696 20.705 1.00 91.88 314 ALA A CA 1
ATOM 2487 C C . ALA A 1 314 ? -0.598 -10.452 21.115 1.00 91.88 314 ALA A C 1
ATOM 2489 O O . ALA A 1 314 ? -0.225 -9.315 21.367 1.00 91.88 314 ALA A O 1
ATOM 2490 N N . LEU A 1 315 ? 0.247 -11.488 21.052 1.00 90.06 315 LEU A N 1
ATOM 2491 C CA . LEU A 1 315 ? 1.667 -11.385 21.409 1.00 90.06 315 LEU A CA 1
ATOM 2492 C C . LEU A 1 315 ? 2.407 -10.289 20.631 1.00 90.06 315 LEU A C 1
ATOM 2494 O O . LEU A 1 315 ? 3.265 -9.621 21.195 1.00 90.06 315 LEU A O 1
ATOM 2498 N N . PHE A 1 316 ? 2.089 -10.109 19.346 1.00 89.38 316 PHE A N 1
ATOM 2499 C CA . PHE A 1 316 ? 2.763 -9.116 18.513 1.00 89.38 316 PHE A CA 1
ATOM 2500 C C . PHE A 1 316 ? 2.288 -7.696 18.822 1.00 89.38 316 PHE A C 1
ATOM 2502 O O . PHE A 1 316 ? 3.099 -6.782 18.881 1.00 89.38 316 PHE A O 1
ATOM 2509 N N . VAL A 1 317 ? 0.987 -7.510 19.055 1.00 92.69 317 VAL A N 1
ATOM 2510 C CA . VAL A 1 317 ? 0.420 -6.200 19.411 1.00 92.69 317 VAL A CA 1
ATOM 2511 C C . VAL A 1 317 ? 0.839 -5.782 20.820 1.00 92.69 317 VAL A C 1
ATOM 2513 O O . VAL A 1 317 ? 1.248 -4.644 21.028 1.00 92.69 317 VAL A O 1
ATOM 2516 N N . ASP A 1 318 ? 0.784 -6.708 21.775 1.00 93.56 318 ASP A N 1
ATOM 2517 C CA . ASP A 1 318 ? 1.093 -6.448 23.182 1.00 93.56 318 ASP A CA 1
ATOM 2518 C C . ASP A 1 318 ? 2.590 -6.184 23.411 1.00 93.56 318 ASP A C 1
ATOM 2520 O O . ASP A 1 318 ? 2.948 -5.525 24.381 1.00 93.56 318 ASP A O 1
ATOM 2524 N N . ALA A 1 319 ? 3.468 -6.614 22.495 1.00 93.62 319 ALA A N 1
ATOM 2525 C CA . ALA A 1 319 ? 4.890 -6.263 22.523 1.00 93.62 319 ALA A CA 1
ATOM 2526 C C . ALA A 1 319 ? 5.153 -4.752 22.369 1.00 93.62 319 ALA A C 1
ATOM 2528 O O . ALA A 1 319 ? 6.235 -4.290 22.720 1.00 93.62 319 ALA A O 1
ATOM 2529 N N . TYR A 1 320 ? 4.177 -3.998 21.856 1.00 95.81 320 TYR A N 1
ATOM 2530 C CA . TYR A 1 320 ? 4.230 -2.541 21.742 1.00 95.81 320 TYR A CA 1
ATOM 2531 C C . TYR A 1 320 ? 3.398 -1.833 22.816 1.00 95.81 320 TYR A C 1
ATOM 2533 O O . TYR A 1 320 ? 3.252 -0.616 22.742 1.00 95.81 320 TYR A O 1
ATOM 2541 N N . ALA A 1 321 ? 2.799 -2.548 23.772 1.00 94.31 321 ALA A N 1
ATOM 2542 C CA . ALA A 1 321 ? 2.043 -1.917 24.850 1.00 94.31 321 ALA A CA 1
ATOM 2543 C C . ALA A 1 321 ? 2.972 -1.151 25.811 1.00 94.31 321 ALA A C 1
ATOM 2545 O O . ALA A 1 321 ? 4.103 -1.573 26.053 1.00 94.31 321 ALA A O 1
ATOM 2546 N N . ARG A 1 322 ? 2.478 -0.032 26.349 1.00 92.81 322 ARG A N 1
ATOM 2547 C CA . ARG A 1 322 ? 3.123 0.746 27.419 1.00 92.81 322 ARG A CA 1
ATOM 2548 C C . ARG A 1 322 ? 2.779 0.213 28.808 1.00 92.81 322 ARG A C 1
ATOM 2550 O O . ARG A 1 322 ? 1.659 -0.318 28.983 1.00 92.81 322 ARG A O 1
#

Radius of gyration: 28.52 Å; chains: 1; bounding box: 74×52×73 Å

pLDDT: mean 79.84, std 20.43, range [29.2, 98.12]

Sequence (322 aa):
MAEPVDAWWRRRQWSRGVAVPYAVGEFRADWASYPVLIRQYHPEWNHGVVLTQVPPVAEVLLTWECDVGHVFVATPAEQRSRPGRERRRSVWCPECAVQAQPQRWPVLPEDWPEGVPVPQRVVRVAGRQTLPAAPARGVPAGAVASSRARSRRPDAGAPRRPTQPVPRTICAKTPRLPSGESFTSVCAPATASAVEAELRAALSERFEFTFDHSAIRLDRPFFDHVEAWPDIILPELRVAIEYDSTGRHGLEHVGPRQETDRRKDRAVRGVGWEVVRIRTGRLPALGPYDLEVSGISGRTIERLTDTLREIRGALFVDAYAR

Secondary structure (DSSP, 8-state):
--EEHHHHHHHHHHHHTSSSSS-TTTTHHHHTT-HHHHHTB-GGGTTT--GGGS-TT--EEEEEE-TT--EEEE-HHHHH---SS----SPP-HHHHHHTS---PPPPPTT--TTSPPP------SS--PPPPPP--PPPP-----------PPP--------PPP-----TTS----TT-EE--SSSPP---HHHHHHHHHHHHHB-------EEEEEEEETTEEEE--SEEETTTTEEEEEE---TTS-TTSTHHHHHHHHHHHHHHHTT-EEEEEE-TTPPPSSTT-EE-SS--HHHHHHHHHHHHHHH-HHHHHTTB-

Foldseek 3Di:
DADELVVVLVVLCVVCVHNQNFDQQCQVVVCVVPVQQQVFADCVQRVNDHPNRDHLPDSYWGWTAFPQGDIDIDHSPVQQDDPDPDDDPGTDDPVVVVVVDDDDDDDDDPPDDPPDDDPDDPPPPPDPPPPPPDPPDDDDDDDDDDDDDDDDDDDDDDPPDPPDPDPQAADPQDDPDDQFDWAAGPPADDLDDPQLVVLLVVDVQWFPFDWNTFWTAFPDDLRRYRIDGASTAGPLLLEGEHEDDCPPVNPQCPDPNVVSVVVSQCRSVVRPHHYEYAYADPRDDPDPLYHYDPGDDPVSVVSNLVSSCVSRNNVSSCVGTD